Protein AF-A0A699ZZJ4-F1 (afdb_monomer_lite)

InterPro domains:
  IPR018946 PhoD-like phosphatase, metallophosphatase domain [PF09423] (55-184)
  IPR029052 Metallo-dependent phosphatase-like [SSF56300] (56-150)
  IPR032093 Phospholipase D, N-terminal [PF16655] (3-53)
  IPR038607 PhoD-like superfamily [G3DSA:3.60.21.70] (19-184)
  IPR052900 Phospholipid Metabolizing Enzymes [PTHR43606] (56-184)

pLDDT: mean 80.55, std 15.36, range [31.8, 97.88]

Sequence (184 aa):
MHGGFVIWARAPSQNVIAVVRVDWAVASDNEFKQVKQQGSVSTTLDVDWSVKSYCYFNAYDAIADWAENNRLDAVLHLGDYIYEYSSSALLWDESDPGKGTRSHYPRKEIVMLQDYRERHSQWDSDRGTMRMRGALPLIAVWDDHEFTNNAFRTGAQNYNNGDNEDPALPWKLRAANAVRAYFE

Foldseek 3Di:
DAAKDKDKDADDDPPQADKDKDKDFDAPDPVNPGTPDIDIDIAHVVNPRMDIDIDGHDVLQVLLVCLVVVNDAAAEAEACLFAQAACDPVQADCPDPVRDPDGAPPNHGDQALVRLLSRNVVSCPDPSNVSNVVRYYYHYDHDCRLQHAQDDDQAHDVQPPDDDRPVPDHSVNSVVSSVVSVVD

Structure (mmCIF, N/CA/C/O backbone):
data_AF-A0A699ZZJ4-F1
#
_entry.id   AF-A0A699ZZJ4-F1
#
loop_
_atom_site.group_PDB
_atom_site.id
_atom_site.type_symbol
_atom_site.label_atom_id
_atom_site.label_alt_id
_atom_site.label_comp_id
_atom_site.label_asym_id
_atom_site.label_entity_id
_atom_site.label_seq_id
_atom_site.pdbx_PDB_ins_code
_atom_site.Cartn_x
_atom_site.Cartn_y
_atom_site.Cartn_z
_atom_site.occupancy
_atom_site.B_iso_or_equiv
_atom_site.auth_seq_id
_atom_site.auth_comp_id
_atom_site.auth_asym_id
_atom_site.auth_atom_id
_atom_site.pdbx_PDB_model_num
ATOM 1 N N . MET A 1 1 ? 5.357 -3.222 11.763 1.00 31.80 1 MET A N 1
ATOM 2 C CA . MET A 1 1 ? 4.610 -2.372 12.717 1.00 31.80 1 MET A CA 1
ATOM 3 C C . MET A 1 1 ? 4.239 -1.084 11.995 1.00 31.80 1 MET A C 1
ATOM 5 O O . MET A 1 1 ? 5.011 -0.143 12.090 1.00 31.80 1 MET A O 1
ATOM 9 N N . HIS A 1 2 ? 3.174 -1.034 11.187 1.00 38.00 2 HIS A N 1
ATOM 10 C CA . HIS A 1 2 ? 2.904 0.179 10.402 1.00 38.00 2 HIS A CA 1
ATOM 11 C C . HIS A 1 2 ? 1.433 0.538 10.307 1.00 38.00 2 HIS A C 1
ATOM 13 O O . HIS A 1 2 ? 0.547 -0.282 10.523 1.00 38.00 2 HIS A O 1
A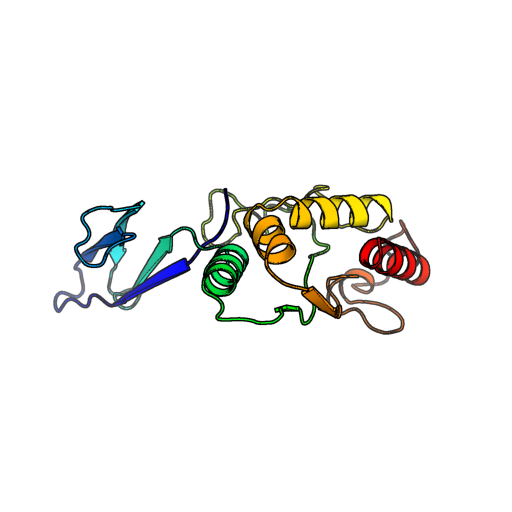TOM 19 N N . GLY A 1 3 ? 1.270 1.799 9.945 1.00 48.97 3 GLY A N 1
ATOM 20 C CA . GLY A 1 3 ? 0.064 2.582 9.895 1.00 48.97 3 GLY A CA 1
ATOM 21 C C . GLY A 1 3 ? 0.412 3.931 10.505 1.00 48.97 3 GLY A C 1
ATOM 22 O O . GLY A 1 3 ? 1.103 3.912 11.504 1.00 48.97 3 GLY A O 1
ATOM 23 N N 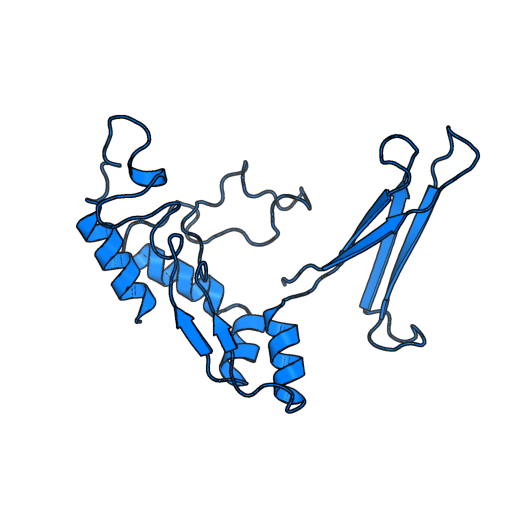. GLY A 1 4 ? -0.029 5.074 9.976 1.00 53.47 4 GLY A N 1
ATOM 24 C CA . GLY A 1 4 ? 0.168 6.417 10.538 1.00 53.47 4 GLY A CA 1
ATOM 25 C C . GLY A 1 4 ? -1.096 7.297 10.409 1.00 53.47 4 GLY A C 1
ATOM 26 O O . GLY A 1 4 ? -1.628 7.358 9.312 1.00 53.47 4 GLY A O 1
ATOM 27 N N . PHE A 1 5 ? -1.594 7.986 11.442 1.00 52.12 5 PHE A N 1
ATOM 28 C CA . PHE A 1 5 ? -2.543 9.100 11.345 1.00 52.12 5 PHE A CA 1
ATOM 29 C C . PHE A 1 5 ? -1.924 10.372 11.917 1.00 52.12 5 PHE A C 1
ATOM 31 O O . PHE A 1 5 ? -1.157 10.328 12.879 1.00 52.12 5 PHE A O 1
ATOM 38 N N . VAL A 1 6 ? -2.260 11.513 11.318 1.00 64.19 6 VAL A N 1
ATOM 39 C CA . VAL A 1 6 ? -1.792 12.823 11.772 1.00 64.19 6 VAL A CA 1
ATOM 40 C C . VAL A 1 6 ? -2.828 13.415 12.713 1.00 64.19 6 VAL A C 1
ATOM 42 O O . VAL A 1 6 ? -3.957 13.687 12.312 1.00 64.19 6 VAL A O 1
ATOM 45 N N . ILE A 1 7 ? -2.433 13.665 13.956 1.00 68.94 7 ILE A N 1
ATOM 46 C CA . ILE A 1 7 ? -3.158 14.577 14.836 1.00 68.94 7 ILE A CA 1
ATOM 47 C C . ILE A 1 7 ? -2.720 15.985 14.449 1.00 68.94 7 ILE A C 1
ATOM 49 O O . ILE A 1 7 ? -1.551 16.339 14.620 1.00 68.94 7 ILE A O 1
ATOM 53 N N . TRP A 1 8 ? -3.649 16.773 13.908 1.00 77.25 8 TRP A N 1
ATOM 54 C CA . TRP A 1 8 ? -3.427 18.180 13.594 1.00 77.25 8 TRP A CA 1
ATOM 55 C C . TRP A 1 8 ? -4.235 19.072 14.532 1.00 77.25 8 TRP A C 1
ATOM 57 O O . TRP A 1 8 ? -5.430 18.857 14.734 1.00 77.25 8 TRP A O 1
ATOM 67 N N . ALA A 1 9 ? -3.579 20.085 15.084 1.00 80.56 9 ALA A N 1
ATOM 68 C CA . ALA A 1 9 ? -4.212 21.131 15.873 1.00 80.56 9 ALA A CA 1
ATOM 69 C C . ALA A 1 9 ? -3.475 22.457 15.660 1.00 80.56 9 ALA A C 1
ATOM 71 O O . ALA A 1 9 ? -2.349 22.481 15.169 1.00 80.56 9 ALA A O 1
ATOM 72 N N . ARG A 1 10 ? -4.087 23.567 16.074 1.00 86.88 10 ARG A N 1
ATOM 73 C CA . ARG A 1 10 ? -3.438 24.880 16.132 1.00 86.88 10 ARG A CA 1
ATOM 74 C C . ARG A 1 10 ? -3.579 25.441 17.543 1.00 86.88 10 ARG A C 1
ATOM 76 O O . ARG A 1 10 ? -4.696 25.520 18.049 1.00 86.88 10 ARG A O 1
ATOM 83 N N . ALA A 1 11 ? -2.468 25.818 18.171 1.00 88.94 11 ALA A N 1
ATOM 84 C CA . ALA A 1 11 ? -2.409 26.266 19.565 1.00 88.94 11 ALA A CA 1
ATOM 85 C C . ALA A 1 11 ? -1.812 27.687 19.669 1.00 88.94 11 ALA A C 1
ATOM 87 O O . ALA A 1 11 ? -0.643 27.842 20.029 1.00 88.94 11 ALA A O 1
ATOM 88 N N . PRO A 1 12 ? -2.580 28.733 19.305 1.00 88.62 12 PRO A N 1
ATOM 89 C CA . PRO A 1 12 ? -2.062 30.092 19.188 1.00 88.62 12 PRO A CA 1
ATOM 90 C C . PRO A 1 12 ? -1.702 30.721 20.539 1.00 88.62 12 PRO A C 1
ATOM 92 O O . PRO A 1 12 ? -2.388 30.517 21.539 1.00 88.62 12 PRO A O 1
ATOM 95 N N . SER A 1 13 ? -0.667 31.565 20.540 1.00 88.75 13 SER A N 1
ATOM 96 C CA . SER A 1 13 ? -0.270 32.401 21.679 1.00 88.75 13 SER A CA 1
ATOM 97 C C . SER A 1 13 ? -0.304 33.881 21.302 1.00 88.75 13 SER A C 1
ATOM 99 O O . SER A 1 13 ? 0.078 34.259 20.195 1.00 88.75 13 SER A O 1
ATOM 101 N N . GLN A 1 14 ? -0.720 34.739 22.239 1.00 88.44 14 GLN A N 1
ATOM 102 C CA . GLN A 1 14 ? -0.614 36.198 22.083 1.00 88.44 14 GLN A CA 1
ATOM 103 C C . GLN A 1 14 ? 0.832 36.695 22.222 1.00 88.44 14 GLN A C 1
ATOM 105 O O . GLN A 1 14 ? 1.161 37.791 21.773 1.00 88.44 14 GLN A O 1
ATOM 110 N N . ASN A 1 15 ? 1.707 35.892 22.832 1.00 90.56 15 ASN A N 1
ATOM 111 C CA . ASN A 1 15 ? 3.129 36.180 22.912 1.00 90.56 15 ASN A CA 1
ATOM 112 C C . ASN A 1 15 ? 3.840 35.608 21.677 1.00 90.56 15 ASN A C 1
ATOM 114 O O . ASN A 1 15 ? 4.046 34.400 21.574 1.00 90.56 15 ASN A O 1
ATOM 118 N N . VAL A 1 16 ? 4.243 36.496 20.767 1.00 86.00 16 VAL A N 1
ATOM 119 C CA . VAL A 1 16 ? 4.841 36.160 19.463 1.00 86.00 16 VAL A CA 1
ATOM 120 C C . VAL A 1 16 ? 6.206 35.468 19.537 1.00 86.00 16 VAL A C 1
ATOM 122 O O . VAL A 1 16 ? 6.631 34.888 18.545 1.00 86.00 16 VAL A O 1
ATOM 125 N N . ILE A 1 17 ? 6.875 35.491 20.696 1.00 87.62 17 ILE A N 1
ATOM 126 C CA . ILE A 1 17 ? 8.132 34.758 20.939 1.00 87.62 17 ILE A CA 1
ATOM 127 C C . ILE A 1 17 ? 7.933 33.489 21.784 1.00 87.62 17 ILE A C 1
ATOM 129 O O . ILE A 1 17 ? 8.909 32.853 22.177 1.00 87.62 17 ILE A O 1
ATOM 133 N N . ALA A 1 18 ? 6.692 33.129 22.123 1.00 90.50 18 ALA A N 1
ATOM 134 C CA . ALA A 1 18 ? 6.432 31.941 22.928 1.00 90.50 18 ALA A CA 1
ATOM 135 C C . ALA A 1 18 ? 6.707 30.650 22.146 1.00 90.50 18 ALA A C 1
ATOM 137 O O . ALA A 1 18 ? 6.414 30.549 20.959 1.00 90.50 18 ALA A O 1
ATOM 138 N N . VAL A 1 19 ? 7.186 29.637 22.865 1.00 91.69 19 VAL A N 1
ATOM 139 C CA . VAL A 1 19 ? 7.148 28.238 22.433 1.00 91.69 19 VAL A CA 1
ATOM 140 C C . VAL A 1 19 ? 5.997 27.578 23.181 1.00 91.69 19 VAL A C 1
ATOM 142 O O . VAL A 1 19 ? 6.004 27.533 24.412 1.00 91.69 19 VAL A O 1
ATOM 145 N N . VAL A 1 20 ? 4.995 27.090 22.456 1.00 91.25 20 VAL A N 1
ATOM 146 C CA . VAL A 1 20 ? 3.834 26.411 23.040 1.00 91.25 20 VAL A CA 1
ATOM 147 C C . VAL A 1 20 ? 4.056 24.911 22.944 1.00 91.25 20 VAL A C 1
ATOM 149 O O . VAL A 1 20 ? 4.163 24.367 21.849 1.00 91.25 20 VAL A O 1
ATOM 152 N N . ARG A 1 21 ? 4.120 24.234 24.092 1.00 91.88 21 ARG A N 1
ATOM 153 C CA . ARG A 1 21 ? 4.132 22.770 24.156 1.00 91.88 21 ARG A CA 1
ATOM 154 C C . ARG A 1 21 ? 2.698 22.251 24.152 1.00 91.88 21 ARG A C 1
ATOM 156 O O . ARG A 1 21 ? 1.879 22.703 24.947 1.00 91.88 21 ARG A O 1
ATOM 163 N N . VAL A 1 22 ? 2.428 21.281 23.290 1.00 88.81 22 VAL A N 1
ATOM 164 C CA . VAL A 1 22 ? 1.157 20.565 23.203 1.00 88.81 22 VAL A CA 1
ATOM 165 C C . VAL A 1 22 ? 1.413 19.093 23.472 1.00 88.81 22 VAL A C 1
ATOM 167 O O . VAL A 1 22 ? 2.188 18.445 22.766 1.00 88.81 22 VAL A O 1
ATOM 170 N N . ASP A 1 23 ? 0.753 18.575 24.500 1.00 91.44 23 ASP A N 1
ATOM 171 C CA . ASP A 1 23 ? 0.722 17.150 24.796 1.00 91.44 23 ASP A CA 1
ATOM 172 C C . ASP A 1 23 ? -0.469 16.512 24.068 1.00 91.44 23 ASP A C 1
ATOM 174 O O . ASP A 1 23 ? -1.543 17.108 23.963 1.00 91.44 23 ASP A O 1
ATOM 178 N N . TRP A 1 24 ? -0.280 15.307 23.540 1.00 86.75 24 TRP A N 1
ATOM 179 C CA . TRP A 1 24 ? -1.306 14.564 22.813 1.00 86.75 24 TRP A CA 1
ATOM 180 C C . TRP A 1 24 ? -1.376 13.125 23.311 1.00 86.75 24 TRP A C 1
ATOM 182 O O . TRP A 1 24 ? -0.378 12.553 23.749 1.00 86.75 24 TRP A O 1
ATOM 192 N N . ALA A 1 25 ? -2.561 12.530 23.203 1.00 88.75 25 ALA A N 1
ATOM 193 C CA . ALA A 1 25 ? -2.800 11.129 23.504 1.00 88.75 25 ALA A CA 1
ATOM 194 C C . ALA A 1 25 ? -3.836 10.540 22.539 1.00 88.75 25 ALA A C 1
ATOM 196 O O . ALA A 1 25 ? -4.692 11.246 22.010 1.00 88.75 25 ALA A O 1
ATOM 197 N N . VAL A 1 26 ? -3.757 9.230 22.340 1.00 79.50 26 VAL A N 1
ATOM 198 C CA . VAL A 1 26 ? -4.688 8.399 21.578 1.00 79.50 26 VAL A CA 1
ATOM 199 C C . VAL A 1 26 ? -5.134 7.283 22.502 1.00 79.50 26 VAL A C 1
ATOM 201 O O . VAL A 1 26 ? -4.285 6.571 23.037 1.00 79.50 26 VAL A O 1
ATOM 204 N N . ALA A 1 27 ? -6.437 7.097 22.678 1.00 82.44 27 ALA A N 1
ATOM 205 C CA . ALA A 1 27 ? -7.000 6.040 23.510 1.00 82.44 27 ALA A CA 1
ATOM 206 C C . ALA A 1 27 ? -8.022 5.209 22.728 1.00 82.44 27 ALA A C 1
ATOM 208 O O . ALA A 1 27 ? -8.604 5.683 21.756 1.00 82.44 27 ALA A O 1
ATOM 209 N N . SER A 1 28 ? -8.237 3.961 23.153 1.00 79.56 28 SER A N 1
ATOM 210 C CA . SER A 1 28 ? -9.296 3.102 22.592 1.00 79.56 28 SER A CA 1
ATOM 211 C C . SER A 1 28 ? -10.671 3.343 23.219 1.00 79.56 28 SER A C 1
ATOM 213 O O . SER A 1 28 ? -11.635 2.673 22.864 1.00 79.56 28 SER A O 1
ATOM 215 N N . ASP A 1 29 ? -10.751 4.247 24.190 1.00 82.75 29 ASP A N 1
ATOM 216 C CA . ASP A 1 29 ? -11.960 4.612 24.913 1.00 82.75 29 ASP A CA 1
ATOM 217 C C . ASP A 1 29 ? -12.043 6.132 25.083 1.00 82.75 29 ASP A C 1
ATOM 219 O O . ASP A 1 29 ? -11.028 6.824 25.182 1.00 82.75 29 ASP A O 1
ATOM 223 N N . ASN A 1 30 ? -13.268 6.649 25.154 1.00 83.38 30 ASN A N 1
ATOM 224 C CA . ASN A 1 30 ? -13.524 8.091 25.210 1.00 83.38 30 ASN A CA 1
ATOM 225 C C . ASN A 1 30 ? -13.149 8.726 26.556 1.00 83.38 30 ASN A C 1
ATOM 227 O O . ASN A 1 30 ? -13.054 9.946 26.649 1.00 83.38 30 ASN A O 1
ATOM 231 N N . GLU A 1 31 ? -12.947 7.917 27.598 1.00 92.19 31 GLU A N 1
ATOM 232 C CA . GLU A 1 31 ? -12.527 8.386 28.920 1.00 92.19 31 GLU A CA 1
ATOM 233 C C . GLU A 1 31 ? -10.998 8.466 29.044 1.00 92.19 31 GLU A C 1
ATOM 235 O O . GLU A 1 31 ? -10.494 8.862 30.095 1.00 92.19 31 GLU A O 1
ATOM 240 N N . PHE A 1 32 ? -10.259 8.096 27.989 1.00 88.31 32 PHE A N 1
ATOM 241 C CA . PHE A 1 32 ? -8.797 8.048 27.964 1.00 88.31 32 PHE A CA 1
ATOM 242 C C . PHE A 1 32 ? -8.186 7.172 29.073 1.00 88.31 32 PHE A C 1
ATOM 244 O O . PHE A 1 32 ? -7.052 7.389 29.499 1.00 88.31 32 PHE A O 1
ATOM 251 N N . LYS A 1 33 ? -8.901 6.137 29.530 1.00 90.88 33 LYS A N 1
ATOM 252 C CA . LYS A 1 33 ? -8.382 5.187 30.529 1.00 90.88 33 LYS A CA 1
ATOM 253 C C . LYS A 1 33 ? -7.407 4.179 29.920 1.00 90.88 33 LYS A C 1
ATOM 255 O O . LYS A 1 33 ? -6.542 3.664 30.624 1.00 90.88 33 LYS A O 1
ATOM 260 N N . GLN A 1 34 ? -7.521 3.899 28.624 1.00 81.12 34 GLN A N 1
ATOM 261 C CA . GLN A 1 34 ? -6.659 2.991 27.870 1.00 81.12 34 GLN A CA 1
ATOM 262 C C . GLN A 1 34 ? -5.894 3.735 26.771 1.00 81.12 34 GLN A C 1
ATOM 264 O O . GLN A 1 34 ? -6.099 3.509 25.572 1.00 81.12 34 GLN A O 1
ATOM 269 N N . VAL A 1 35 ? -4.974 4.608 27.184 1.00 88.00 35 VAL A N 1
ATOM 270 C CA . VAL A 1 35 ? -4.063 5.306 26.268 1.00 88.00 35 VAL A CA 1
ATOM 271 C C . VAL A 1 35 ? -3.185 4.292 25.530 1.00 88.00 35 VAL A C 1
ATOM 273 O O . VAL A 1 35 ? -2.482 3.484 26.135 1.00 88.00 35 VAL A O 1
ATOM 276 N N . LYS A 1 36 ? -3.247 4.330 24.200 1.00 77.62 36 LYS A N 1
ATOM 277 C CA . LYS A 1 36 ? -2.468 3.495 23.279 1.00 77.62 36 LYS A CA 1
ATOM 278 C C . LYS A 1 36 ? -1.182 4.178 22.834 1.00 77.62 36 LYS A C 1
ATOM 280 O O . LYS A 1 36 ? -0.183 3.501 22.621 1.00 77.62 36 LYS A O 1
ATOM 285 N N . GLN A 1 37 ? -1.197 5.502 22.706 1.00 78.50 37 GLN A N 1
ATOM 286 C CA . GLN A 1 37 ? -0.025 6.286 22.333 1.00 78.50 37 GLN A CA 1
ATOM 287 C C . GLN A 1 37 ? -0.151 7.706 22.883 1.00 78.50 37 GLN A C 1
ATOM 289 O O . GLN A 1 37 ? -1.254 8.236 22.962 1.00 78.50 37 GLN A O 1
ATOM 294 N N . GLN A 1 38 ? 0.965 8.323 23.256 1.00 88.38 38 GLN A N 1
ATOM 295 C CA . GLN A 1 38 ? 1.005 9.711 23.711 1.00 88.38 38 GLN A CA 1
ATOM 296 C C . GLN A 1 38 ? 2.362 10.342 23.412 1.00 88.38 38 GLN A C 1
ATOM 298 O O . GLN A 1 38 ? 3.348 9.631 23.204 1.00 88.38 38 GLN A O 1
ATOM 303 N N . GLY A 1 39 ? 2.423 11.667 23.436 1.00 85.00 39 GLY A N 1
ATOM 304 C CA . GLY A 1 39 ? 3.660 12.407 23.239 1.00 85.00 39 GLY A CA 1
ATOM 305 C C . GLY A 1 39 ? 3.480 13.904 23.421 1.00 85.00 39 GLY A C 1
ATOM 306 O O . GLY A 1 39 ? 2.429 14.381 23.845 1.00 85.00 39 GLY A O 1
ATOM 307 N N . SER A 1 40 ? 4.529 14.642 23.075 1.00 86.44 40 SER A N 1
ATOM 308 C CA . SER A 1 40 ? 4.551 16.098 23.152 1.00 86.44 40 SER A CA 1
ATOM 309 C C . SER A 1 40 ? 5.213 16.670 21.912 1.00 86.44 40 SER A C 1
ATOM 311 O O . SER A 1 40 ? 6.161 16.094 21.381 1.00 86.44 40 SER A O 1
ATOM 313 N N . VAL A 1 41 ? 4.739 17.827 21.479 1.00 83.94 41 VAL A N 1
ATOM 314 C CA . VAL A 1 41 ? 5.282 18.575 20.347 1.00 83.94 41 VAL A CA 1
ATOM 315 C C . VAL A 1 41 ? 5.215 20.057 20.672 1.00 83.94 41 VAL A C 1
ATOM 317 O O . VAL A 1 41 ? 4.293 20.515 21.345 1.00 83.94 41 VAL A O 1
ATOM 320 N N . SER A 1 42 ? 6.220 20.800 20.234 1.00 87.94 42 SER A N 1
ATOM 321 C CA . SER A 1 42 ? 6.268 22.244 20.415 1.00 87.94 42 SER A CA 1
ATOM 322 C C . SER A 1 42 ? 5.881 22.944 19.123 1.00 87.94 42 SER A C 1
ATOM 324 O O . SER A 1 42 ? 6.205 22.471 18.037 1.00 87.94 42 SER A O 1
ATOM 326 N N . THR A 1 43 ? 5.214 24.083 19.251 1.00 87.88 43 THR A N 1
ATOM 327 C CA . THR A 1 43 ? 4.866 24.953 18.135 1.00 87.88 43 THR A CA 1
ATOM 328 C C . THR A 1 43 ? 5.179 26.407 18.459 1.00 87.88 43 THR A C 1
ATOM 330 O O . THR A 1 43 ? 5.185 26.831 19.617 1.00 87.88 43 THR A O 1
ATOM 333 N N . THR A 1 44 ? 5.419 27.172 17.406 1.00 90.31 44 THR A N 1
ATOM 334 C CA . THR A 1 44 ? 5.862 28.567 17.440 1.00 90.31 44 THR A CA 1
ATOM 335 C C . THR A 1 44 ? 5.171 29.351 16.317 1.00 90.31 44 THR A C 1
ATOM 337 O O . THR A 1 44 ? 4.416 28.783 15.521 1.00 90.31 44 THR A O 1
ATOM 340 N N . LEU A 1 45 ? 5.374 30.671 16.267 1.00 90.88 45 LEU A N 1
ATOM 341 C CA . LEU A 1 45 ? 4.750 31.546 15.266 1.00 90.88 45 LEU A CA 1
ATOM 342 C C . LEU A 1 45 ? 5.188 31.240 13.818 1.00 90.88 45 LEU A C 1
ATOM 344 O O . LEU A 1 45 ? 4.397 31.402 12.895 1.00 90.88 45 LEU A O 1
ATOM 348 N N . ASP A 1 46 ? 6.423 30.787 13.617 1.00 87.94 46 ASP A N 1
ATOM 349 C CA . ASP A 1 46 ? 7.016 30.399 12.324 1.00 87.94 46 ASP A CA 1
ATOM 350 C C . ASP A 1 46 ? 6.290 29.237 11.622 1.00 87.94 46 ASP A C 1
ATOM 352 O O . ASP A 1 46 ? 6.315 29.152 10.397 1.00 87.94 46 ASP A O 1
ATOM 356 N N . VAL A 1 47 ? 5.592 28.387 12.377 1.00 84.25 47 VAL A N 1
ATOM 357 C CA . VAL A 1 47 ? 4.717 27.318 11.859 1.00 84.25 47 VAL A CA 1
ATOM 358 C C . VAL A 1 47 ? 3.227 27.631 12.065 1.00 84.25 47 VAL A C 1
ATOM 360 O O . VAL A 1 47 ? 2.392 26.729 12.115 1.00 84.25 47 VAL A O 1
ATOM 363 N N . ASP A 1 48 ? 2.878 28.913 12.217 1.00 89.25 48 ASP A N 1
ATOM 364 C CA . ASP A 1 48 ? 1.519 29.407 12.493 1.00 89.25 48 ASP A CA 1
ATOM 365 C C . ASP A 1 48 ? 0.838 28.711 13.685 1.00 89.25 48 ASP A C 1
ATOM 367 O O . ASP A 1 48 ? -0.363 28.421 13.683 1.00 89.25 48 ASP A O 1
ATOM 371 N N . TRP A 1 49 ? 1.621 28.399 14.720 1.00 88.50 49 TRP A N 1
ATOM 372 C CA . TRP A 1 49 ? 1.147 27.671 15.895 1.00 88.50 49 TRP A CA 1
ATOM 373 C C . TRP A 1 49 ? 0.539 26.291 15.574 1.00 88.50 49 TRP A C 1
ATOM 375 O O . TRP A 1 49 ? -0.261 25.770 16.356 1.00 88.50 49 TRP A O 1
ATOM 385 N N . SER A 1 50 ? 0.881 25.713 14.418 1.00 85.00 50 SER A N 1
ATOM 386 C CA . SER A 1 50 ? 0.390 24.413 13.972 1.00 85.00 50 SER A CA 1
ATOM 387 C C . SER A 1 50 ? 1.168 23.267 14.600 1.00 85.00 50 SER A C 1
ATOM 389 O O . SER A 1 50 ? 2.391 23.184 14.536 1.00 85.00 50 SER A O 1
ATOM 391 N N . VAL A 1 51 ? 0.417 22.304 15.109 1.00 80.88 51 VAL A N 1
ATOM 392 C CA . VAL A 1 51 ? 0.905 21.046 15.649 1.00 80.88 51 VAL A CA 1
ATOM 393 C C . VAL A 1 51 ? 0.538 19.918 14.696 1.00 80.88 51 VAL A C 1
ATOM 395 O O . VAL A 1 51 ? -0.612 19.802 14.278 1.00 80.88 51 VAL A O 1
ATOM 398 N N . LYS A 1 52 ? 1.519 19.069 14.381 1.00 75.69 52 LYS A N 1
ATOM 399 C CA . LYS A 1 52 ? 1.335 17.789 13.690 1.00 75.69 52 LYS A CA 1
ATOM 400 C C . LYS A 1 52 ? 2.031 16.705 14.500 1.00 75.69 52 LYS A C 1
ATOM 402 O O . LYS A 1 52 ? 3.235 16.797 14.719 1.00 75.69 52 LYS A O 1
ATOM 407 N N . SER A 1 53 ? 1.288 15.694 14.932 1.00 63.56 53 SER A N 1
ATOM 408 C CA . SER A 1 53 ? 1.861 14.486 15.527 1.00 63.56 53 SER A CA 1
ATOM 409 C C . SER A 1 53 ? 1.464 13.257 14.725 1.00 63.56 53 SER A C 1
ATOM 411 O O . SER A 1 53 ? 0.296 13.111 14.373 1.00 63.56 53 SER A O 1
ATOM 413 N N . TYR A 1 54 ? 2.424 12.379 14.447 1.00 55.31 54 TYR A N 1
ATOM 414 C CA . TYR A 1 54 ? 2.203 11.131 13.723 1.00 55.31 54 TYR A CA 1
ATOM 415 C C . TYR A 1 54 ? 1.992 9.985 14.730 1.00 55.31 54 TYR A C 1
ATOM 417 O O . TYR A 1 54 ? 2.904 9.611 15.467 1.00 55.31 54 TYR A O 1
ATOM 425 N N . CYS A 1 55 ? 0.782 9.431 14.769 1.00 49.19 55 CYS A N 1
ATOM 426 C CA . CYS A 1 55 ? 0.406 8.228 15.530 1.00 49.19 55 CYS A CA 1
ATOM 427 C C . CYS A 1 55 ? 0.188 7.054 14.588 1.00 49.19 55 CYS A C 1
ATOM 429 O O . CYS A 1 55 ? 0.033 7.310 13.412 1.00 49.19 55 CYS A O 1
ATOM 431 N N . TYR A 1 56 ? 0.120 5.794 15.028 1.00 54.16 56 TYR A N 1
ATOM 432 C CA . TYR A 1 56 ? 0.034 4.680 14.070 1.00 54.16 56 TYR A CA 1
ATOM 433 C C . TYR A 1 56 ? -1.414 4.320 13.593 1.00 54.16 56 TYR A C 1
ATOM 435 O O . TYR A 1 56 ? -2.228 3.927 14.419 1.00 54.16 56 TYR A O 1
ATOM 443 N N . PHE A 1 57 ? -1.755 4.422 12.289 1.00 51.81 57 PHE A N 1
ATOM 444 C CA . PHE A 1 57 ? -3.031 4.025 11.616 1.00 51.81 57 PHE A CA 1
ATOM 445 C C . PHE A 1 57 ? -2.872 3.323 10.246 1.00 51.81 57 PHE A C 1
ATOM 447 O O . PHE A 1 57 ? -2.423 3.924 9.271 1.00 51.81 57 PHE A O 1
ATOM 454 N N . ASN A 1 58 ? -3.243 2.048 10.143 1.00 66.31 58 ASN A N 1
ATOM 455 C CA . ASN A 1 58 ? -3.258 1.304 8.882 1.00 66.31 58 ASN A CA 1
ATOM 456 C C . ASN A 1 58 ? -4.679 1.358 8.310 1.00 66.31 58 ASN A C 1
ATOM 458 O O . ASN A 1 58 ? -5.606 0.856 8.944 1.00 66.31 58 ASN A O 1
ATOM 462 N N . ALA A 1 59 ? -4.867 1.969 7.137 1.00 75.56 59 ALA A N 1
ATOM 463 C CA . ALA A 1 59 ? -6.190 2.070 6.518 1.00 75.56 59 ALA A CA 1
ATOM 464 C C . ALA A 1 59 ? -6.838 0.687 6.321 1.00 75.56 59 ALA A C 1
ATOM 466 O O . ALA A 1 59 ? -8.049 0.550 6.485 1.00 75.56 59 ALA A O 1
ATOM 467 N N . TYR A 1 60 ? -6.036 -0.353 6.073 1.00 82.94 60 TYR A N 1
ATOM 468 C CA . TYR A 1 60 ? -6.530 -1.722 5.977 1.00 82.94 60 TYR A CA 1
ATOM 469 C C . TYR A 1 60 ? -6.973 -2.305 7.323 1.00 82.94 60 TYR A C 1
ATOM 471 O O . TYR A 1 60 ? -7.957 -3.037 7.350 1.00 82.94 60 TYR A O 1
ATOM 479 N N . ASP A 1 61 ? -6.334 -1.944 8.444 1.00 82.25 61 ASP A N 1
ATOM 480 C CA . ASP A 1 61 ? -6.837 -2.333 9.772 1.00 82.25 61 ASP A CA 1
ATOM 481 C C . ASP A 1 61 ? -8.195 -1.677 10.058 1.00 82.25 61 ASP A C 1
ATOM 483 O O . ASP A 1 61 ? -9.095 -2.344 10.554 1.00 82.25 61 ASP A O 1
ATOM 487 N N . ALA A 1 62 ? -8.384 -0.407 9.687 1.00 83.31 62 ALA A N 1
ATOM 488 C CA . ALA A 1 62 ? -9.669 0.273 9.864 1.00 83.31 62 ALA A CA 1
ATOM 489 C C . ALA A 1 62 ? -10.777 -0.316 8.975 1.00 83.31 62 ALA A C 1
ATOM 491 O O . ALA A 1 62 ? -11.909 -0.484 9.428 1.00 83.31 62 ALA A O 1
ATOM 492 N N . ILE A 1 63 ? -10.451 -0.661 7.723 1.00 85.25 63 ILE A N 1
ATOM 493 C CA . ILE A 1 63 ? -11.371 -1.380 6.833 1.00 85.25 63 ILE A CA 1
ATOM 494 C C . ILE A 1 63 ? -11.740 -2.738 7.441 1.00 85.25 63 ILE A C 1
ATOM 496 O O . ILE A 1 63 ? -12.919 -3.083 7.461 1.00 85.25 63 ILE A O 1
ATOM 500 N N . ALA A 1 64 ? -10.765 -3.485 7.969 1.00 87.25 64 ALA A N 1
ATOM 501 C CA . ALA A 1 64 ? -11.017 -4.761 8.631 1.00 87.25 64 ALA A CA 1
ATOM 502 C C . ALA A 1 64 ? -11.909 -4.597 9.872 1.00 87.25 64 ALA A C 1
ATOM 504 O O . ALA A 1 64 ? -12.883 -5.326 10.019 1.00 87.25 64 ALA A O 1
ATOM 505 N N . ASP A 1 65 ? -11.655 -3.595 10.715 1.00 86.19 65 ASP A N 1
ATOM 506 C CA . ASP A 1 65 ? -12.498 -3.312 11.879 1.00 86.19 65 ASP A CA 1
ATOM 507 C C . ASP A 1 65 ? -13.938 -2.961 11.448 1.00 86.19 65 ASP A C 1
ATOM 509 O O . ASP A 1 65 ? -14.908 -3.390 12.072 1.00 86.19 65 ASP A O 1
ATOM 513 N N . TRP A 1 66 ? -14.126 -2.202 10.363 1.00 86.56 66 TRP A N 1
ATOM 514 C CA . TRP A 1 66 ? -15.465 -1.907 9.833 1.00 86.56 66 TRP A CA 1
ATOM 515 C C . TRP A 1 66 ? -16.148 -3.141 9.237 1.00 86.56 66 TRP A C 1
ATOM 517 O O . TRP A 1 66 ? -17.359 -3.302 9.415 1.00 86.56 66 TRP A O 1
ATOM 527 N N . ALA A 1 67 ? -15.386 -4.015 8.581 1.00 87.50 67 ALA A N 1
ATOM 528 C CA . ALA A 1 67 ? -15.866 -5.294 8.076 1.00 87.50 67 ALA A CA 1
ATOM 529 C C . ALA A 1 67 ? -16.364 -6.202 9.208 1.00 87.50 67 ALA A C 1
ATOM 531 O O . ALA A 1 67 ? -17.481 -6.704 9.146 1.00 87.50 67 ALA A O 1
ATOM 532 N N . GLU A 1 68 ? -15.580 -6.339 10.283 1.00 82.88 68 GLU A N 1
ATOM 533 C CA . GLU A 1 68 ? -15.919 -7.146 11.466 1.00 82.88 68 GLU A CA 1
ATOM 534 C C . GLU A 1 68 ? -17.199 -6.651 12.170 1.00 82.88 68 GLU A C 1
ATOM 536 O O . GLU A 1 68 ? -17.889 -7.422 12.835 1.00 82.88 68 GLU A O 1
ATOM 541 N N . ASN A 1 69 ? -17.558 -5.377 11.983 1.00 85.44 69 ASN A N 1
ATOM 542 C CA . ASN A 1 69 ? -18.790 -4.772 12.491 1.00 85.44 69 ASN A CA 1
ATOM 543 C C . ASN A 1 69 ? -19.948 -4.769 11.465 1.00 85.44 69 ASN A C 1
ATOM 545 O O . ASN A 1 69 ? -20.910 -4.020 11.645 1.00 85.44 69 ASN A O 1
ATOM 549 N N . ASN A 1 70 ? -19.872 -5.573 10.395 1.00 81.69 70 ASN A N 1
ATOM 550 C CA . ASN A 1 70 ? -20.871 -5.671 9.318 1.00 81.69 70 ASN A CA 1
ATOM 551 C C . ASN A 1 70 ? -21.226 -4.321 8.667 1.00 81.69 70 ASN A C 1
ATOM 553 O O . ASN A 1 70 ? -22.388 -4.043 8.365 1.00 81.69 70 ASN A O 1
ATOM 557 N N . ARG A 1 71 ? -20.235 -3.444 8.470 1.00 82.81 71 ARG A N 1
ATOM 558 C CA . ARG A 1 71 ? -20.454 -2.116 7.867 1.00 82.81 71 ARG A CA 1
ATOM 559 C C . ARG A 1 71 ? -20.089 -2.032 6.388 1.00 82.81 71 ARG A C 1
ATOM 561 O O . ARG A 1 71 ? -20.293 -0.975 5.796 1.00 82.81 71 ARG A O 1
ATOM 568 N N . LEU A 1 72 ? -19.509 -3.088 5.824 1.00 90.19 72 LEU A N 1
ATOM 569 C CA . LEU A 1 72 ? -18.962 -3.130 4.471 1.00 90.19 72 LEU A CA 1
ATOM 570 C C . LEU A 1 72 ? -19.228 -4.500 3.845 1.00 90.19 72 LEU A C 1
ATOM 572 O O . LEU A 1 72 ? -19.133 -5.511 4.535 1.00 90.19 72 LEU A O 1
ATOM 576 N N . ASP A 1 73 ? -19.486 -4.518 2.539 1.00 91.75 73 ASP A N 1
ATOM 577 C CA . ASP A 1 73 ? -19.723 -5.751 1.775 1.00 91.75 73 ASP A CA 1
ATOM 578 C C . ASP A 1 73 ? -18.526 -6.147 0.893 1.00 91.75 73 ASP A C 1
ATOM 580 O O . ASP A 1 73 ? -18.348 -7.318 0.561 1.00 91.75 73 ASP A O 1
ATOM 584 N N . ALA A 1 74 ? -17.697 -5.177 0.496 1.00 90.62 74 ALA A N 1
ATOM 585 C CA . ALA A 1 74 ? -16.521 -5.376 -0.348 1.00 90.62 74 ALA A CA 1
ATOM 586 C C . ALA A 1 74 ? -15.541 -4.200 -0.225 1.00 90.62 74 ALA A C 1
ATOM 588 O O . ALA A 1 74 ? -15.900 -3.122 0.257 1.00 90.62 74 ALA A O 1
ATOM 589 N N . VAL A 1 75 ? -14.320 -4.396 -0.722 1.00 92.00 75 VAL A N 1
ATOM 590 C CA . VAL A 1 75 ? -13.309 -3.343 -0.893 1.00 92.00 75 VAL A CA 1
ATOM 591 C C . VAL A 1 75 ? -13.024 -3.158 -2.377 1.00 92.00 75 VAL A C 1
ATOM 593 O O . VAL A 1 75 ? -12.819 -4.137 -3.088 1.00 92.00 75 VAL A O 1
ATOM 596 N N . LEU A 1 76 ? -12.984 -1.906 -2.837 1.00 92.12 76 LEU A N 1
ATOM 597 C CA . LEU A 1 76 ? -12.563 -1.543 -4.189 1.00 92.12 76 LEU A CA 1
ATOM 598 C C . LEU A 1 76 ? -11.207 -0.829 -4.125 1.00 92.12 76 LEU A C 1
ATOM 600 O O . LEU A 1 76 ? -11.119 0.255 -3.552 1.00 92.12 76 LEU A O 1
ATOM 604 N N . HIS A 1 77 ? -10.169 -1.431 -4.707 1.00 91.19 77 HIS A N 1
ATOM 605 C CA . HIS A 1 77 ? -8.844 -0.823 -4.849 1.00 91.19 77 HIS A CA 1
ATOM 606 C C . HIS A 1 77 ? -8.685 -0.250 -6.256 1.00 91.19 77 HIS A C 1
ATOM 608 O O . HIS A 1 77 ? -8.919 -0.960 -7.233 1.00 91.19 77 HIS A O 1
ATOM 614 N N . LEU A 1 78 ? -8.305 1.024 -6.352 1.00 93.56 78 LEU A N 1
ATOM 615 C CA . LEU A 1 78 ? -8.356 1.809 -7.592 1.00 93.56 78 LEU A CA 1
ATOM 616 C C . LEU A 1 78 ? -6.981 2.043 -8.240 1.00 93.56 78 LEU A C 1
ATOM 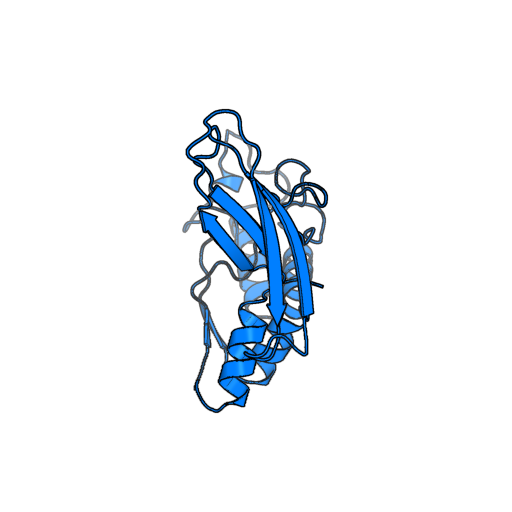618 O O . LEU A 1 78 ? -6.830 3.003 -8.984 1.00 93.56 78 LEU A O 1
ATOM 622 N N . GLY A 1 79 ? -6.013 1.172 -7.962 1.00 93.06 79 GLY A N 1
ATOM 623 C CA . GLY A 1 79 ? -4.628 1.278 -8.435 1.00 93.06 79 GLY A CA 1
ATOM 624 C C . GLY A 1 79 ? -3.635 1.658 -7.347 1.00 93.06 79 GLY A C 1
ATOM 625 O O . GLY A 1 79 ? -4.037 1.895 -6.207 1.00 93.06 79 GLY A O 1
ATOM 626 N N . ASP A 1 80 ? -2.349 1.658 -7.687 1.00 92.44 80 ASP A N 1
ATOM 627 C CA . ASP A 1 80 ? -1.226 1.909 -6.777 1.00 92.44 80 ASP A CA 1
ATOM 628 C C . ASP A 1 80 ? -1.187 0.963 -5.563 1.00 92.44 80 ASP A C 1
ATOM 630 O O . ASP A 1 80 ? -0.819 1.332 -4.444 1.00 92.44 80 ASP A O 1
ATOM 634 N N . TYR A 1 81 ? -1.576 -0.299 -5.762 1.00 90.56 81 TYR A N 1
ATOM 635 C CA . TYR A 1 81 ? -1.521 -1.320 -4.717 1.00 90.56 81 TYR A CA 1
ATOM 636 C C . TYR A 1 81 ? -0.085 -1.587 -4.267 1.00 90.56 81 TYR A C 1
ATOM 638 O O . TYR A 1 81 ? 0.162 -1.832 -3.088 1.00 90.56 81 TYR A O 1
ATOM 646 N N . ILE A 1 82 ? 0.867 -1.497 -5.196 1.00 90.75 82 ILE A N 1
ATOM 647 C CA . ILE A 1 82 ? 2.304 -1.502 -4.931 1.00 90.75 82 ILE A CA 1
ATOM 648 C C . ILE A 1 82 ? 2.956 -0.309 -5.626 1.00 90.75 82 ILE A C 1
ATOM 650 O O . ILE A 1 82 ? 2.431 0.209 -6.601 1.00 90.75 82 ILE A O 1
ATOM 654 N N . TYR A 1 83 ? 4.141 0.067 -5.153 1.00 89.94 83 TYR A N 1
ATOM 655 C CA . TYR A 1 83 ? 5.026 1.006 -5.845 1.00 89.94 83 TYR A CA 1
ATOM 656 C C . TYR A 1 83 ? 6.257 0.270 -6.352 1.00 89.94 83 TYR A C 1
ATOM 658 O O . TYR A 1 83 ? 6.700 -0.683 -5.710 1.00 89.94 83 TYR A O 1
ATOM 666 N N . GLU A 1 84 ? 6.856 0.720 -7.451 1.00 88.81 84 GLU A N 1
ATOM 667 C CA . GLU A 1 84 ? 8.008 0.082 -8.092 1.00 88.81 84 GLU A CA 1
ATOM 668 C C . GLU A 1 84 ? 9.357 0.560 -7.539 1.00 88.81 84 GLU A C 1
ATOM 670 O O . GLU A 1 84 ? 10.362 -0.147 -7.637 1.00 88.81 84 GLU A O 1
ATOM 675 N N . TYR A 1 85 ? 9.375 1.749 -6.933 1.00 84.62 85 TYR A N 1
ATOM 676 C CA . TYR A 1 85 ? 10.584 2.466 -6.532 1.00 84.62 85 TYR A CA 1
ATOM 677 C C . TYR A 1 85 ? 11.538 1.671 -5.632 1.00 84.62 85 TYR A C 1
ATOM 679 O O . TYR A 1 85 ? 11.136 0.799 -4.849 1.00 84.62 85 TYR A O 1
ATOM 687 N N . SER A 1 86 ? 12.813 2.065 -5.688 1.00 80.56 86 SER A N 1
ATOM 688 C CA . SER A 1 86 ? 13.831 1.671 -4.713 1.00 80.56 86 SER A CA 1
ATOM 689 C C . SER A 1 86 ? 13.679 2.405 -3.375 1.00 80.56 86 SER A C 1
ATOM 691 O O . SER A 1 86 ? 13.155 3.516 -3.304 1.00 80.56 86 SER A O 1
ATOM 693 N N . SER A 1 87 ? 14.247 1.825 -2.319 1.00 70.31 87 SER A N 1
ATOM 694 C CA . SER A 1 87 ? 14.368 2.438 -0.986 1.00 70.31 87 SER A CA 1
ATOM 695 C C . SER A 1 87 ? 15.536 3.428 -0.890 1.00 70.31 87 SER A C 1
ATOM 697 O O . SER A 1 87 ? 16.382 3.302 -0.002 1.00 70.31 87 SER A O 1
ATOM 699 N N . SER A 1 88 ? 15.653 4.363 -1.835 1.00 62.69 88 SER A N 1
ATOM 700 C CA . SER A 1 88 ? 16.733 5.360 -1.804 1.00 62.69 88 SER A CA 1
ATOM 701 C C . SER A 1 88 ? 16.568 6.326 -0.624 1.00 62.69 88 SER A C 1
ATOM 703 O O . SER A 1 88 ? 15.447 6.691 -0.281 1.00 62.69 88 SER A O 1
ATOM 705 N N . ALA A 1 89 ? 17.678 6.808 -0.052 1.00 52.16 89 ALA A N 1
ATOM 706 C CA . ALA A 1 89 ? 17.681 7.756 1.075 1.00 52.16 89 ALA A CA 1
ATOM 707 C C . ALA A 1 89 ? 16.932 9.083 0.796 1.00 52.16 89 ALA A C 1
ATOM 709 O O . ALA A 1 89 ? 16.617 9.845 1.707 1.00 52.16 89 ALA A O 1
ATOM 710 N N . LEU A 1 90 ? 16.649 9.388 -0.477 1.00 53.47 90 LEU A N 1
ATOM 711 C CA . LEU A 1 90 ? 15.859 10.557 -0.862 1.00 53.47 90 LEU A CA 1
ATOM 712 C C . LEU A 1 90 ? 14.358 10.350 -0.626 1.00 53.47 90 LEU A C 1
ATOM 714 O O . LEU A 1 90 ? 13.694 11.308 -0.231 1.00 53.47 90 LEU A O 1
ATOM 718 N N . LEU A 1 91 ? 13.864 9.124 -0.834 1.00 54.41 91 LEU A N 1
ATOM 719 C CA . LEU A 1 91 ? 12.456 8.719 -0.705 1.00 54.41 91 LEU A CA 1
ATOM 720 C C . LEU A 1 91 ? 12.157 7.999 0.620 1.00 54.41 91 LEU A C 1
ATOM 722 O O . LEU A 1 91 ? 10.999 7.868 1.002 1.00 54.41 91 LEU A O 1
ATOM 726 N N . TRP A 1 92 ? 13.200 7.520 1.298 1.00 54.69 92 TRP A N 1
ATOM 727 C CA . TRP A 1 92 ? 13.116 6.676 2.479 1.00 54.69 92 TRP A CA 1
ATOM 728 C C . TRP A 1 92 ? 14.133 7.111 3.535 1.00 54.69 92 TRP A C 1
ATOM 730 O O . TRP A 1 92 ? 15.339 7.009 3.309 1.00 54.69 92 TRP A O 1
ATOM 740 N N . ASP A 1 93 ? 13.654 7.527 4.702 1.00 57.69 93 ASP A N 1
ATOM 741 C CA . ASP A 1 93 ? 14.492 7.786 5.869 1.00 57.69 93 ASP A CA 1
ATOM 742 C C . ASP A 1 93 ? 13.694 7.469 7.138 1.00 57.69 93 ASP A C 1
ATOM 744 O O . ASP A 1 93 ? 12.760 8.178 7.492 1.00 57.69 93 ASP A O 1
ATOM 748 N N . GLU A 1 94 ? 14.081 6.397 7.837 1.00 58.09 94 GLU A N 1
ATOM 749 C CA . GLU A 1 94 ? 13.430 5.955 9.079 1.00 58.09 94 GLU A CA 1
ATOM 750 C C . GLU A 1 94 ? 13.504 7.013 10.196 1.00 58.09 94 GLU A C 1
ATOM 752 O O . GLU A 1 94 ? 12.698 6.990 11.126 1.00 58.09 94 GLU A O 1
ATOM 757 N N . SER A 1 95 ? 14.460 7.945 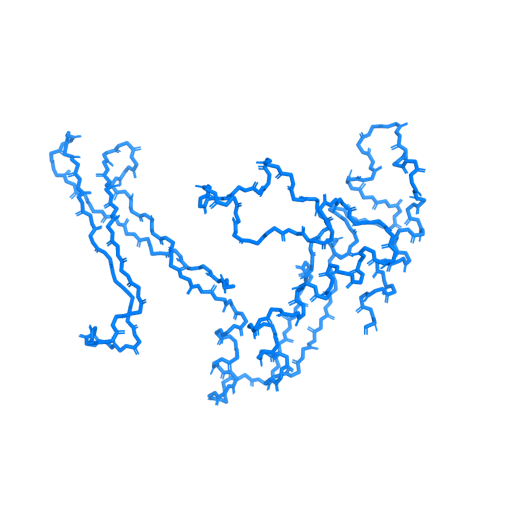10.105 1.00 54.28 95 SER A N 1
ATOM 758 C CA . SER A 1 95 ? 14.617 9.062 11.037 1.00 54.28 95 SER A CA 1
ATOM 759 C C . SER A 1 95 ? 13.837 10.319 10.635 1.00 54.28 95 SER A C 1
ATOM 761 O O . SER A 1 95 ? 13.649 11.203 11.475 1.00 54.28 95 SER A O 1
ATOM 763 N N . ASP A 1 96 ? 13.334 10.386 9.398 1.00 54.12 96 ASP A N 1
ATOM 764 C CA . ASP A 1 96 ? 12.502 11.478 8.898 1.00 54.12 96 ASP A CA 1
ATOM 765 C C . ASP A 1 96 ? 11.023 11.044 8.901 1.00 54.12 96 ASP A C 1
ATOM 767 O O . ASP A 1 96 ? 10.586 10.278 8.038 1.00 54.12 96 ASP A O 1
ATOM 771 N N . PRO A 1 97 ? 10.193 11.556 9.828 1.00 49.84 97 PRO A N 1
ATOM 772 C CA . PRO A 1 97 ? 8.773 11.214 9.885 1.00 49.84 97 PRO A CA 1
ATOM 773 C C . PRO A 1 97 ? 7.984 11.628 8.625 1.00 49.84 97 PRO A C 1
ATOM 775 O O . PRO A 1 97 ? 6.837 11.209 8.472 1.00 49.84 97 PRO A O 1
ATOM 778 N N . GLY A 1 98 ? 8.568 12.429 7.721 1.00 48.03 98 GLY A N 1
ATOM 779 C CA . GLY A 1 98 ? 8.021 12.761 6.405 1.00 48.03 98 GLY A CA 1
ATOM 780 C C . GLY A 1 98 ? 8.401 11.795 5.272 1.00 48.03 98 GLY A C 1
ATOM 781 O O . GLY A 1 98 ? 7.806 11.890 4.198 1.00 48.03 98 GLY A O 1
ATOM 782 N N . LYS A 1 99 ? 9.343 10.861 5.477 1.00 54.66 99 LYS A N 1
ATOM 783 C CA . LYS A 1 99 ? 9.870 9.949 4.439 1.00 54.66 99 LYS A CA 1
ATOM 784 C C . LYS A 1 99 ? 9.662 8.473 4.777 1.00 54.66 99 LYS A C 1
ATOM 786 O O . LYS A 1 99 ? 10.590 7.672 4.736 1.00 54.66 99 LYS A O 1
ATOM 791 N N . GLY A 1 100 ? 8.401 8.126 5.043 1.00 54.09 100 GLY A N 1
ATOM 792 C CA . GLY A 1 100 ? 7.908 6.753 5.183 1.00 54.09 100 GLY A CA 1
ATOM 793 C C . GLY A 1 100 ? 8.466 5.982 6.389 1.00 54.09 100 GLY A C 1
ATOM 794 O O . GLY A 1 100 ? 9.541 6.259 6.894 1.00 54.09 100 GLY A O 1
ATOM 795 N N . THR A 1 101 ? 7.758 4.927 6.828 1.00 54.72 101 THR A N 1
ATOM 796 C CA . THR A 1 101 ? 8.284 3.959 7.831 1.00 54.72 101 THR A CA 1
ATOM 797 C C . THR A 1 101 ? 8.403 2.487 7.360 1.00 54.72 101 THR A C 1
ATOM 799 O O . THR A 1 101 ? 8.869 1.639 8.125 1.00 54.72 101 THR A O 1
ATOM 802 N N . ARG A 1 102 ? 8.114 2.172 6.083 1.00 64.69 102 ARG A N 1
ATOM 803 C CA . ARG A 1 102 ? 8.467 0.898 5.426 1.00 64.69 102 ARG A CA 1
ATOM 804 C C . ARG A 1 102 ? 9.514 1.049 4.308 1.00 64.69 102 ARG A C 1
ATOM 806 O O . ARG A 1 102 ? 9.222 1.602 3.255 1.00 64.69 102 ARG A O 1
ATOM 813 N N . SER A 1 103 ? 10.689 0.443 4.486 1.00 74.31 103 SER A N 1
ATOM 814 C CA . SER A 1 103 ? 11.647 0.248 3.388 1.00 74.31 103 SER A CA 1
ATOM 815 C C . SER A 1 103 ? 11.099 -0.781 2.396 1.00 74.31 103 SER A C 1
ATOM 817 O O . SER A 1 103 ? 10.655 -1.849 2.816 1.00 74.31 103 SER A O 1
ATOM 819 N N . HIS A 1 104 ? 11.133 -0.494 1.098 1.00 82.50 104 HIS A N 1
ATOM 820 C CA . HIS A 1 104 ? 10.780 -1.448 0.051 1.00 82.50 104 HIS A CA 1
ATOM 821 C C . HIS A 1 104 ? 11.819 -2.568 -0.097 1.00 82.50 104 HIS A C 1
ATOM 823 O O . HIS A 1 104 ? 13.033 -2.347 0.013 1.00 82.50 104 HIS A O 1
ATOM 829 N N . TYR A 1 105 ? 11.323 -3.764 -0.406 1.00 80.75 105 TYR A N 1
ATOM 830 C CA . TYR A 1 105 ? 12.103 -4.931 -0.790 1.00 80.75 105 TYR A CA 1
ATOM 831 C C . TYR A 1 105 ? 11.607 -5.451 -2.156 1.00 80.75 105 TYR A C 1
ATOM 833 O O . TYR A 1 105 ? 10.399 -5.471 -2.395 1.00 80.75 105 TYR A O 1
ATOM 841 N N . PRO A 1 106 ? 12.513 -5.792 -3.090 1.00 86.50 106 PRO A N 1
ATOM 842 C CA . PRO A 1 106 ? 13.966 -5.612 -2.998 1.00 86.50 106 PRO A CA 1
ATOM 843 C C . PRO A 1 106 ? 14.356 -4.119 -2.927 1.00 86.50 106 PRO A C 1
ATOM 845 O O . PRO A 1 106 ? 13.591 -3.256 -3.351 1.00 86.50 106 PRO A O 1
ATOM 848 N N . ARG A 1 107 ? 15.540 -3.796 -2.372 1.00 84.50 107 ARG A N 1
ATOM 849 C CA . ARG A 1 107 ? 16.044 -2.407 -2.200 1.00 84.50 107 ARG A CA 1
ATOM 850 C C . ARG A 1 107 ? 16.569 -1.797 -3.510 1.00 84.50 107 ARG A C 1
ATOM 852 O O . ARG A 1 107 ? 17.634 -1.191 -3.555 1.00 84.50 107 ARG A O 1
ATOM 859 N N . LYS A 1 108 ? 15.821 -1.995 -4.585 1.00 84.81 108 LYS A N 1
ATOM 860 C CA . LYS A 1 108 ? 16.059 -1.483 -5.933 1.00 84.81 108 LYS A CA 1
ATOM 861 C C . LYS A 1 108 ? 14.705 -1.240 -6.592 1.00 84.81 108 LYS A C 1
ATOM 863 O O . LYS A 1 108 ? 13.675 -1.659 -6.062 1.00 84.81 108 LYS A O 1
ATOM 868 N N . GLU A 1 109 ? 14.719 -0.558 -7.724 1.00 86.50 109 GLU A N 1
ATOM 869 C CA . GLU A 1 109 ? 13.539 -0.518 -8.575 1.00 86.50 109 GLU A CA 1
ATOM 870 C C . GLU A 1 109 ? 13.229 -1.929 -9.094 1.00 86.50 109 GLU A C 1
ATOM 872 O O . GLU A 1 109 ? 14.145 -2.698 -9.409 1.00 86.50 109 GLU A O 1
ATOM 877 N N . ILE A 1 110 ? 11.948 -2.296 -9.115 1.00 89.44 110 ILE A N 1
ATOM 878 C CA . ILE A 1 110 ? 11.508 -3.624 -9.557 1.00 89.44 110 ILE A CA 1
ATOM 879 C C . ILE A 1 110 ? 11.302 -3.640 -11.073 1.00 89.44 110 ILE A C 1
ATOM 881 O O . ILE A 1 110 ? 10.579 -2.813 -11.629 1.00 89.44 110 ILE A O 1
ATOM 885 N N . VAL A 1 111 ? 11.953 -4.591 -11.746 1.00 90.06 111 VAL A N 1
ATOM 886 C CA . VAL A 1 111 ? 11.901 -4.721 -13.216 1.00 90.06 111 VAL A CA 1
ATOM 887 C C . VAL A 1 111 ? 11.704 -6.172 -13.665 1.00 90.06 111 VAL A C 1
ATOM 889 O O . VAL A 1 111 ? 11.009 -6.438 -14.650 1.00 90.06 111 VAL A O 1
ATOM 892 N N . MET A 1 112 ? 12.271 -7.138 -12.933 1.00 91.69 112 MET A N 1
ATOM 893 C CA . MET A 1 112 ? 12.119 -8.566 -13.222 1.00 91.69 112 MET A CA 1
ATOM 894 C C . MET A 1 112 ? 10.860 -9.127 -12.559 1.00 91.69 112 MET A C 1
ATOM 896 O O . MET A 1 112 ? 10.449 -8.661 -11.502 1.00 91.69 112 MET A O 1
ATOM 900 N N . LEU A 1 113 ? 10.290 -10.201 -13.116 1.00 93.81 113 LEU A N 1
ATOM 901 C CA . LEU A 1 113 ? 9.126 -10.890 -12.537 1.00 93.81 113 LEU A CA 1
ATOM 902 C C . LEU A 1 113 ? 9.305 -11.234 -11.050 1.00 93.81 113 LEU A C 1
ATOM 904 O O . LEU A 1 113 ? 8.393 -11.041 -10.253 1.00 93.81 113 LEU A O 1
ATOM 908 N N . GLN A 1 114 ? 10.488 -11.724 -10.672 1.00 94.75 114 GLN A N 1
ATOM 909 C CA . GLN A 1 114 ? 10.786 -12.053 -9.279 1.00 94.75 114 GLN A CA 1
ATOM 910 C C . GLN A 1 114 ? 10.774 -10.814 -8.370 1.00 94.75 114 GLN A C 1
ATOM 912 O O . GLN A 1 114 ? 10.299 -10.901 -7.242 1.00 94.75 114 GLN A O 1
ATOM 917 N N . ASP A 1 115 ? 11.214 -9.658 -8.875 1.00 93.50 115 ASP A N 1
ATOM 918 C CA . ASP A 1 115 ? 11.190 -8.406 -8.117 1.00 93.50 115 ASP A CA 1
ATOM 919 C C . ASP A 1 115 ? 9.740 -7.971 -7.825 1.00 93.50 115 ASP A C 1
ATOM 921 O O . ASP A 1 115 ? 9.428 -7.593 -6.697 1.00 93.50 115 ASP A O 1
ATOM 925 N N . TYR A 1 116 ? 8.842 -8.074 -8.817 1.00 94.31 116 TYR A N 1
ATOM 926 C CA . TYR A 1 116 ? 7.414 -7.778 -8.633 1.00 94.31 116 TYR A CA 1
ATOM 927 C C . TYR A 1 116 ? 6.750 -8.732 -7.638 1.00 94.31 116 TYR A C 1
ATOM 929 O O . TYR A 1 116 ? 6.022 -8.281 -6.759 1.00 94.31 116 TYR A O 1
ATOM 937 N N . ARG A 1 117 ? 7.036 -10.037 -7.713 1.00 95.94 117 ARG A N 1
ATOM 938 C CA . ARG A 1 117 ? 6.519 -11.025 -6.747 1.00 95.94 117 ARG A CA 1
ATOM 939 C C . ARG A 1 117 ? 6.940 -10.711 -5.318 1.00 95.94 117 ARG A C 1
ATOM 941 O O . ARG A 1 117 ? 6.129 -10.785 -4.400 1.00 95.94 117 ARG A O 1
ATOM 948 N N . GLU A 1 118 ? 8.206 -10.357 -5.123 1.00 93.06 118 GLU A N 1
ATOM 949 C CA . GLU A 1 118 ? 8.717 -9.962 -3.810 1.00 93.06 118 GLU A CA 1
ATOM 950 C C . GLU A 1 118 ? 8.054 -8.677 -3.315 1.00 93.06 118 GLU A C 1
ATOM 952 O O . GLU A 1 118 ? 7.685 -8.596 -2.141 1.00 93.06 118 GLU A O 1
ATOM 957 N N . ARG A 1 119 ? 7.822 -7.710 -4.211 1.00 91.88 119 ARG A N 1
ATOM 958 C CA . ARG A 1 119 ? 7.106 -6.477 -3.879 1.00 91.88 119 ARG A CA 1
ATOM 959 C C . ARG A 1 119 ? 5.660 -6.742 -3.459 1.00 91.88 119 ARG A C 1
ATOM 961 O O . ARG A 1 119 ? 5.245 -6.259 -2.408 1.00 91.88 119 ARG A O 1
ATOM 968 N N . HIS A 1 120 ? 4.917 -7.544 -4.220 1.00 92.38 120 HIS A N 1
ATOM 969 C CA . HIS A 1 120 ? 3.560 -7.960 -3.857 1.00 92.38 120 HIS A CA 1
ATOM 970 C C . HIS A 1 120 ? 3.541 -8.703 -2.517 1.00 92.38 120 HIS A C 1
ATOM 972 O O . HIS A 1 120 ? 2.778 -8.338 -1.628 1.00 92.38 120 HIS A O 1
ATOM 978 N N . SER A 1 121 ? 4.449 -9.664 -2.318 1.00 91.31 121 SER A N 1
ATOM 979 C CA . SER A 1 121 ? 4.580 -10.404 -1.055 1.00 91.31 121 SER A CA 1
ATOM 980 C C . SER A 1 121 ? 4.848 -9.483 0.141 1.00 91.31 121 SER A C 1
ATOM 982 O O . SER A 1 121 ? 4.295 -9.675 1.227 1.00 91.31 121 SER A O 1
ATOM 984 N N . GLN A 1 122 ? 5.642 -8.424 -0.039 1.00 87.25 122 GLN A N 1
ATOM 985 C CA . GLN A 1 122 ? 5.856 -7.431 1.010 1.00 87.25 122 GLN A CA 1
ATOM 986 C C . GLN A 1 122 ? 4.554 -6.713 1.415 1.00 87.25 122 GLN A C 1
ATOM 988 O O . GLN A 1 122 ? 4.351 -6.450 2.603 1.00 87.25 122 GLN A O 1
ATOM 993 N N . TRP A 1 123 ? 3.686 -6.368 0.465 1.00 84.56 123 TRP A N 1
ATOM 994 C CA . TRP A 1 123 ? 2.407 -5.715 0.762 1.00 84.56 123 TRP A CA 1
ATOM 995 C C . TRP A 1 123 ? 1.378 -6.695 1.323 1.00 84.56 123 TRP A C 1
ATOM 997 O O . TRP A 1 123 ? 0.713 -6.383 2.310 1.00 84.56 123 TRP A O 1
ATOM 1007 N N . ASP A 1 124 ? 1.306 -7.898 0.761 1.00 87.50 124 ASP A N 1
ATOM 1008 C CA . ASP A 1 124 ? 0.373 -8.945 1.182 1.00 87.50 124 ASP A CA 1
ATOM 1009 C C . ASP A 1 124 ? 0.718 -9.556 2.544 1.00 87.50 124 ASP A C 1
ATOM 1011 O O . ASP A 1 124 ? -0.167 -10.060 3.230 1.00 87.50 124 ASP A O 1
ATOM 1015 N N . SER A 1 125 ? 1.980 -9.481 2.973 1.00 83.75 125 SER A N 1
ATOM 1016 C CA . SER A 1 125 ? 2.402 -9.871 4.326 1.00 83.75 125 SER A CA 1
ATOM 1017 C C . SER A 1 125 ? 2.135 -8.798 5.384 1.00 83.75 125 SER A C 1
ATOM 1019 O O . SER A 1 125 ? 2.381 -9.026 6.574 1.00 83.75 125 SER A O 1
ATOM 1021 N N . ASP A 1 126 ? 1.635 -7.620 4.993 1.00 83.31 126 ASP A N 1
ATOM 1022 C CA . ASP A 1 126 ? 1.204 -6.629 5.965 1.00 83.31 126 ASP A CA 1
ATOM 1023 C C . ASP A 1 126 ? -0.020 -7.123 6.743 1.00 83.31 126 ASP A C 1
ATOM 1025 O O . ASP A 1 126 ? -1.014 -7.570 6.174 1.00 83.31 126 ASP A O 1
ATOM 1029 N N . ARG A 1 127 ? 0.036 -6.999 8.073 1.00 84.50 127 ARG A N 1
ATOM 1030 C CA . ARG A 1 127 ? -1.027 -7.489 8.956 1.00 84.50 127 ARG A CA 1
ATOM 1031 C C . ARG A 1 127 ? -2.386 -6.861 8.636 1.00 84.50 127 ARG A C 1
ATOM 1033 O O . ARG A 1 127 ? -3.381 -7.581 8.679 1.00 84.50 127 ARG A O 1
ATOM 1040 N N . GLY A 1 128 ? -2.439 -5.562 8.341 1.00 84.06 128 GLY A N 1
ATOM 1041 C CA . GLY A 1 128 ? -3.697 -4.894 8.013 1.00 84.06 128 GLY A CA 1
ATOM 1042 C C . GLY A 1 128 ? -4.247 -5.398 6.686 1.00 84.06 128 GLY A C 1
ATOM 1043 O O . GLY A 1 128 ? -5.423 -5.746 6.611 1.00 84.06 128 GLY A O 1
ATOM 1044 N N . THR A 1 129 ? -3.386 -5.542 5.674 1.00 85.88 129 THR A N 1
ATOM 1045 C CA . THR A 1 129 ? -3.753 -6.135 4.380 1.00 85.88 129 THR A CA 1
ATOM 1046 C C . THR A 1 129 ? -4.309 -7.549 4.547 1.00 85.88 129 THR A C 1
ATOM 1048 O O . THR A 1 129 ? -5.390 -7.845 4.041 1.00 85.88 129 THR A O 1
ATOM 1051 N N . MET A 1 130 ? -3.627 -8.414 5.308 1.00 88.12 130 MET A N 1
ATOM 1052 C CA . MET A 1 130 ? -4.087 -9.781 5.585 1.00 88.12 130 MET A CA 1
ATOM 1053 C C . MET A 1 130 ? -5.446 -9.799 6.292 1.00 88.12 130 MET A C 1
ATOM 1055 O O . MET A 1 130 ? -6.312 -10.595 5.931 1.00 88.12 130 MET A O 1
ATOM 1059 N N . ARG A 1 131 ? -5.652 -8.925 7.288 1.00 90.44 131 ARG A N 1
ATOM 1060 C CA . ARG A 1 131 ? -6.938 -8.812 7.995 1.00 90.44 131 ARG A CA 1
ATOM 1061 C C . ARG A 1 131 ? -8.052 -8.359 7.060 1.00 90.44 131 ARG A C 1
ATOM 1063 O O . ARG A 1 131 ? -9.093 -9.004 7.019 1.00 90.44 131 ARG A O 1
ATOM 1070 N N . MET A 1 132 ? -7.823 -7.302 6.282 1.00 90.44 132 MET A N 1
ATOM 1071 C CA . MET A 1 132 ? -8.802 -6.789 5.323 1.00 90.44 132 MET A CA 1
ATOM 1072 C C . MET A 1 132 ? -9.175 -7.855 4.288 1.00 90.44 132 MET A C 1
ATOM 1074 O O . MET A 1 132 ? -10.358 -8.145 4.122 1.00 90.44 132 MET A O 1
ATOM 1078 N N . ARG A 1 133 ? -8.180 -8.502 3.663 1.00 88.62 133 ARG A N 1
ATOM 1079 C CA . ARG A 1 133 ? -8.406 -9.557 2.659 1.00 88.62 133 ARG A CA 1
ATOM 1080 C C . ARG A 1 133 ? -9.064 -10.809 3.242 1.00 88.62 133 ARG A C 1
ATOM 1082 O O . ARG A 1 133 ? -9.728 -11.537 2.513 1.00 88.62 133 ARG A O 1
ATOM 1089 N N . GLY A 1 134 ? -8.869 -11.078 4.534 1.00 89.88 134 GLY A N 1
ATOM 1090 C CA . GLY A 1 134 ? -9.548 -12.162 5.245 1.00 89.88 134 GLY A CA 1
ATOM 1091 C C . GLY A 1 134 ? -10.997 -11.840 5.622 1.00 89.88 134 GLY A C 1
ATOM 1092 O O . GLY A 1 134 ? -11.790 -12.762 5.794 1.00 89.88 134 GLY A O 1
ATOM 1093 N N . ALA A 1 135 ? -11.341 -10.556 5.749 1.00 91.38 135 ALA A N 1
ATOM 1094 C CA . ALA A 1 135 ? -12.661 -10.101 6.176 1.00 91.38 135 ALA A CA 1
ATOM 1095 C C . ALA A 1 135 ? -13.606 -9.781 5.007 1.00 91.38 135 ALA A C 1
ATOM 1097 O O . ALA A 1 135 ? -14.806 -10.020 5.123 1.00 91.38 135 ALA A O 1
ATOM 1098 N N . LEU A 1 136 ? -13.091 -9.247 3.893 1.00 91.50 136 LEU A N 1
ATOM 1099 C CA . LEU A 1 136 ? -13.896 -8.795 2.754 1.00 91.50 136 LEU A CA 1
ATOM 1100 C C . LEU A 1 136 ? -13.335 -9.267 1.409 1.00 91.50 136 LEU A C 1
ATOM 1102 O O . LEU A 1 136 ? -12.116 -9.356 1.243 1.00 91.50 136 LEU A O 1
ATOM 1106 N N . PRO A 1 137 ? -14.204 -9.483 0.402 1.00 92.19 137 PRO A N 1
ATOM 1107 C CA . PRO A 1 137 ? -13.751 -9.615 -0.973 1.00 92.19 137 PRO A CA 1
ATOM 1108 C C . PRO A 1 137 ? -13.104 -8.304 -1.445 1.00 92.19 137 PRO A C 1
ATOM 1110 O O . PRO A 1 137 ? -13.667 -7.217 -1.285 1.00 92.19 137 PRO A O 1
ATOM 1113 N N . LEU A 1 138 ? -11.927 -8.428 -2.060 1.00 91.06 138 LEU A N 1
ATOM 1114 C CA . LEU A 1 138 ? -11.198 -7.326 -2.683 1.00 91.06 138 LEU A CA 1
ATOM 1115 C C . LEU A 1 138 ? -11.433 -7.341 -4.197 1.00 91.06 138 LEU A C 1
ATOM 1117 O O . LEU A 1 138 ? -11.080 -8.303 -4.878 1.00 91.06 138 LEU A O 1
ATOM 1121 N N . ILE A 1 139 ? -12.001 -6.259 -4.717 1.00 92.25 139 ILE A N 1
ATOM 1122 C CA . ILE A 1 139 ? -12.104 -5.967 -6.146 1.00 92.25 139 ILE A CA 1
ATOM 1123 C C . ILE A 1 139 ? -10.985 -4.980 -6.460 1.00 92.25 139 ILE A C 1
ATOM 1125 O O . ILE A 1 139 ? -10.998 -3.859 -5.961 1.00 92.25 139 ILE A O 1
ATOM 1129 N N . ALA A 1 140 ? -10.004 -5.392 -7.254 1.00 90.88 140 ALA A N 1
ATOM 1130 C CA . ALA A 1 140 ? -8.845 -4.565 -7.559 1.00 90.88 140 ALA A CA 1
ATOM 1131 C C . ALA A 1 140 ? -8.778 -4.237 -9.051 1.00 90.88 140 ALA A C 1
ATOM 1133 O O . ALA A 1 140 ? -9.070 -5.077 -9.905 1.00 90.88 140 ALA A O 1
ATOM 1134 N N . VAL A 1 141 ? -8.381 -3.002 -9.338 1.00 92.62 141 VAL A N 1
ATOM 1135 C CA . VAL A 1 141 ? -7.872 -2.568 -10.638 1.00 92.62 141 VAL A CA 1
ATOM 1136 C C . VAL A 1 141 ? -6.488 -1.960 -10.422 1.00 92.62 141 VAL A C 1
ATOM 1138 O O . VAL A 1 141 ? -6.203 -1.465 -9.331 1.00 92.62 141 VAL A O 1
ATOM 1141 N N . TRP A 1 142 ? -5.615 -2.064 -11.419 1.00 94.38 142 TRP A N 1
ATOM 1142 C CA . TRP A 1 142 ? -4.302 -1.418 -11.403 1.00 94.38 142 TRP A CA 1
ATOM 1143 C C . TRP A 1 142 ? -4.395 0.031 -11.893 1.00 94.38 142 TRP A C 1
ATOM 1145 O O . TRP A 1 142 ? -5.331 0.382 -12.619 1.00 94.38 142 TRP A O 1
ATOM 1155 N N . ASP A 1 143 ? -3.380 0.818 -11.560 1.00 95.12 143 ASP A N 1
ATOM 1156 C CA . ASP A 1 143 ? -3.000 2.051 -12.245 1.00 95.12 143 ASP A CA 1
ATOM 1157 C C . ASP A 1 143 ? -1.558 1.893 -12.773 1.00 95.12 143 ASP A C 1
ATOM 1159 O O . ASP A 1 143 ? -1.169 0.811 -13.235 1.00 95.12 143 ASP A O 1
ATOM 1163 N N . ASP A 1 144 ? -0.768 2.956 -12.791 1.00 91.94 144 ASP A N 1
ATOM 1164 C CA . ASP A 1 144 ? 0.562 2.977 -13.370 1.00 91.94 144 ASP A CA 1
ATOM 1165 C C . ASP A 1 144 ? 1.621 2.334 -12.471 1.00 91.94 144 ASP A C 1
ATOM 1167 O O . ASP A 1 144 ? 2.495 1.637 -12.995 1.00 91.94 144 ASP A O 1
ATOM 1171 N N . HIS A 1 145 ? 1.556 2.492 -11.147 1.00 94.00 145 HIS A N 1
ATOM 1172 C CA . HIS A 1 145 ? 2.599 2.008 -10.233 1.00 94.00 145 HIS A CA 1
ATOM 1173 C C . HIS A 1 145 ? 2.666 0.487 -10.055 1.00 94.00 145 HIS A C 1
ATOM 1175 O O . HIS A 1 145 ? 3.722 -0.033 -9.677 1.00 94.00 145 HIS A O 1
ATOM 1181 N N . GLU A 1 146 ? 1.630 -0.258 -10.447 1.00 95.00 146 GLU A N 1
ATOM 1182 C CA . GLU A 1 146 ? 1.744 -1.707 -10.653 1.00 95.00 146 GLU A CA 1
ATOM 1183 C C . GLU A 1 146 ? 2.784 -2.066 -11.724 1.00 95.00 146 GLU A C 1
ATOM 1185 O O . GLU A 1 146 ? 3.307 -3.180 -11.736 1.00 95.00 146 GLU A O 1
ATOM 1190 N N . PHE A 1 147 ? 3.112 -1.121 -12.605 1.00 92.88 147 PHE A N 1
ATOM 1191 C CA . PHE A 1 147 ? 4.134 -1.229 -13.634 1.00 92.88 147 PHE A CA 1
ATOM 1192 C C . PHE A 1 147 ? 5.330 -0.351 -13.269 1.00 92.88 147 PHE A C 1
ATOM 1194 O O . PHE A 1 147 ? 6.402 -0.865 -12.946 1.00 92.88 147 PHE A O 1
ATOM 1201 N N . THR A 1 148 ? 5.151 0.965 -13.378 1.00 88.69 148 THR A N 1
ATOM 1202 C CA . THR A 1 148 ? 6.078 2.037 -13.020 1.00 88.69 148 THR A CA 1
ATOM 1203 C C . THR A 1 148 ? 5.430 3.401 -13.294 1.00 88.69 148 THR A C 1
ATOM 1205 O O . THR A 1 148 ? 4.594 3.521 -14.186 1.00 88.69 148 THR A O 1
ATOM 1208 N N . ASN A 1 149 ? 5.850 4.431 -12.564 1.00 88.25 149 ASN A N 1
ATOM 1209 C CA . ASN A 1 149 ? 5.300 5.783 -12.589 1.00 88.25 149 ASN A CA 1
ATOM 1210 C C . ASN A 1 149 ? 5.026 6.327 -14.002 1.00 88.25 149 ASN A C 1
ATOM 1212 O O . ASN A 1 149 ? 5.903 6.336 -14.882 1.00 88.25 149 ASN A O 1
ATOM 1216 N N . ASN A 1 150 ? 3.824 6.863 -14.178 1.00 87.56 150 ASN A N 1
ATOM 1217 C CA . ASN A 1 150 ? 3.262 7.388 -15.413 1.00 87.56 150 ASN A CA 1
ATOM 1218 C C . ASN A 1 150 ? 3.364 6.404 -16.590 1.00 87.56 150 ASN A C 1
ATOM 1220 O O . ASN A 1 150 ? 3.687 6.796 -17.718 1.00 87.56 150 ASN A O 1
ATOM 1224 N N . ALA A 1 151 ? 3.132 5.116 -16.335 1.00 89.19 151 ALA A N 1
ATOM 1225 C CA . ALA A 1 151 ? 3.004 4.100 -17.366 1.00 89.19 151 ALA A CA 1
ATOM 1226 C C . ALA A 1 151 ? 1.823 4.379 -18.300 1.00 89.19 151 ALA A C 1
ATOM 1228 O O . ALA A 1 151 ? 0.714 4.730 -17.911 1.00 89.19 151 ALA A O 1
ATOM 1229 N N . PHE A 1 152 ? 2.068 4.163 -19.584 1.00 88.06 152 PHE A N 1
ATOM 1230 C CA . PHE A 1 152 ? 1.083 4.218 -20.647 1.00 88.06 152 PHE A CA 1
ATOM 1231 C C . PHE A 1 152 ? 1.344 3.080 -21.635 1.00 88.06 152 PHE A C 1
ATOM 1233 O O . PHE A 1 152 ? 2.281 2.292 -21.502 1.00 88.06 152 PHE A O 1
ATOM 1240 N N . ARG A 1 153 ? 0.513 2.987 -22.678 1.00 86.50 153 ARG A N 1
ATOM 1241 C CA . ARG A 1 153 ? 0.487 1.852 -23.620 1.00 86.50 153 ARG A CA 1
ATOM 1242 C C . ARG A 1 153 ? 1.867 1.392 -24.117 1.00 86.50 153 ARG A C 1
ATOM 1244 O O . ARG A 1 153 ? 2.051 0.204 -24.375 1.00 86.50 153 ARG A O 1
ATOM 1251 N N . THR A 1 154 ? 2.814 2.306 -24.314 1.00 84.94 154 THR A N 1
ATOM 1252 C CA . THR A 1 154 ? 4.100 2.007 -24.961 1.00 84.94 154 THR A CA 1
ATOM 1253 C C . THR A 1 154 ? 5.325 2.445 -24.163 1.00 84.94 154 THR A C 1
ATOM 1255 O O . THR A 1 154 ? 6.419 2.411 -24.718 1.00 84.94 154 THR A O 1
ATOM 1258 N N . GLY A 1 155 ? 5.175 2.848 -22.903 1.00 84.31 155 GLY A N 1
ATOM 1259 C CA . GLY A 1 155 ? 6.305 3.255 -22.071 1.00 84.31 155 GLY A CA 1
ATOM 1260 C C . GLY A 1 155 ? 5.857 3.817 -20.731 1.00 84.31 155 GLY A C 1
ATOM 1261 O O . GLY A 1 155 ? 4.704 3.652 -20.350 1.00 84.31 155 GLY A O 1
ATOM 1262 N N . ALA A 1 156 ? 6.767 4.496 -20.038 1.00 83.25 156 ALA A N 1
ATOM 1263 C CA . ALA A 1 156 ? 6.499 5.145 -18.758 1.00 83.25 156 ALA A CA 1
ATOM 1264 C C . ALA A 1 156 ? 7.526 6.250 -18.464 1.00 83.25 156 ALA A C 1
ATOM 1266 O O . ALA A 1 156 ? 8.564 6.305 -19.130 1.00 83.25 156 ALA A O 1
ATOM 1267 N N . GLN A 1 157 ? 7.288 7.115 -17.472 1.00 75.88 157 GLN A N 1
ATOM 1268 C CA . GLN A 1 157 ? 8.217 8.212 -17.150 1.00 75.88 157 GLN A CA 1
ATOM 1269 C C . GLN A 1 157 ? 9.565 7.695 -16.637 1.00 75.88 157 GLN A C 1
ATOM 1271 O O . GLN A 1 157 ? 10.606 8.100 -17.152 1.00 75.88 157 GLN A O 1
ATOM 1276 N N . ASN A 1 158 ? 9.559 6.762 -15.681 1.00 64.19 158 ASN A N 1
ATOM 1277 C CA . ASN A 1 158 ? 10.791 6.176 -15.130 1.00 64.19 158 ASN A CA 1
ATOM 1278 C C . ASN A 1 158 ? 11.492 5.210 -16.108 1.00 64.19 158 ASN A C 1
ATOM 1280 O O . ASN A 1 158 ? 12.543 4.667 -15.794 1.00 64.19 158 ASN A O 1
ATOM 1284 N N . TYR A 1 159 ? 10.946 5.038 -17.317 1.00 60.69 159 TYR A N 1
ATOM 1285 C CA . TYR A 1 159 ? 11.571 4.320 -18.431 1.00 60.69 159 TYR A CA 1
ATOM 1286 C C . TYR A 1 159 ? 12.132 5.266 -19.517 1.00 60.69 159 TYR A C 1
ATOM 1288 O O . TYR A 1 159 ? 13.024 4.874 -20.257 1.00 60.69 159 TYR A O 1
ATOM 1296 N N . ASN A 1 160 ? 11.639 6.511 -19.623 1.00 53.91 160 ASN A N 1
ATOM 1297 C CA . ASN A 1 160 ? 11.898 7.412 -20.762 1.00 53.91 160 ASN A CA 1
ATOM 1298 C C . ASN A 1 160 ? 12.721 8.675 -20.427 1.00 53.91 160 ASN A C 1
ATOM 1300 O O . ASN A 1 160 ? 12.827 9.566 -21.273 1.00 53.91 160 ASN A O 1
ATOM 1304 N N . ASN A 1 161 ? 13.300 8.802 -19.229 1.00 44.84 161 ASN A N 1
ATOM 1305 C CA . ASN A 1 161 ? 14.066 9.994 -18.829 1.00 44.84 161 ASN A CA 1
ATOM 1306 C C . ASN A 1 161 ? 15.475 10.061 -19.466 1.00 44.84 161 ASN A C 1
ATOM 1308 O O . ASN A 1 161 ? 16.487 10.057 -18.769 1.00 44.84 161 ASN A O 1
ATOM 1312 N N . GLY A 1 162 ? 15.519 10.206 -20.793 1.00 40.84 162 GLY A N 1
ATOM 1313 C CA . GLY A 1 162 ? 16.691 10.639 -21.556 1.00 40.84 162 GLY A CA 1
ATOM 1314 C C . GLY A 1 162 ? 17.510 9.499 -22.159 1.00 40.84 162 GLY A C 1
ATOM 1315 O O . GLY A 1 162 ? 18.366 8.928 -21.491 1.00 40.84 162 GLY A O 1
ATOM 1316 N N . ASP A 1 163 ? 17.263 9.225 -23.444 1.00 38.31 163 ASP A N 1
ATOM 1317 C CA . ASP A 1 163 ? 18.139 8.544 -24.418 1.00 38.31 163 ASP A CA 1
ATOM 1318 C C . ASP A 1 163 ? 18.764 7.188 -24.052 1.00 38.31 163 ASP A C 1
ATOM 1320 O O . ASP A 1 163 ? 19.559 6.651 -24.821 1.00 38.31 163 ASP A O 1
ATOM 1324 N N . ASN A 1 164 ? 18.362 6.578 -22.945 1.00 40.34 164 ASN A N 1
ATOM 1325 C CA . ASN A 1 164 ? 18.769 5.239 -22.565 1.00 40.34 164 ASN A CA 1
ATOM 1326 C C . ASN A 1 164 ? 17.507 4.472 -22.183 1.00 40.34 164 ASN A C 1
ATOM 1328 O O . ASN A 1 164 ? 16.879 4.780 -21.171 1.00 40.34 164 ASN A O 1
ATOM 1332 N N . GLU A 1 165 ? 17.139 3.463 -22.979 1.00 45.81 165 GLU A N 1
ATOM 1333 C CA . GLU A 1 165 ? 16.449 2.307 -22.404 1.00 45.81 165 GLU A CA 1
ATOM 1334 C C . GLU A 1 165 ? 17.226 1.946 -21.133 1.00 45.81 165 GLU A C 1
ATOM 1336 O O . GLU A 1 165 ? 18.453 1.838 -21.205 1.00 45.81 165 GLU A O 1
ATOM 1341 N N . ASP A 1 166 ? 16.573 1.804 -19.976 1.00 49.28 166 ASP A N 1
ATOM 1342 C CA . ASP A 1 166 ? 17.220 1.094 -18.873 1.00 49.28 166 ASP A CA 1
ATOM 1343 C C . ASP A 1 166 ? 17.707 -0.245 -19.465 1.00 49.28 166 ASP A C 1
ATOM 1345 O O . ASP A 1 166 ? 16.874 -1.046 -19.911 1.00 49.28 166 ASP A O 1
ATOM 1349 N N . PRO A 1 167 ? 19.031 -0.480 -19.572 1.00 52.03 167 PRO A N 1
ATOM 1350 C CA . PRO A 1 167 ? 19.577 -1.551 -20.403 1.00 52.03 167 PRO A CA 1
ATOM 1351 C C . PRO A 1 167 ? 19.226 -2.954 -19.885 1.00 52.03 167 PRO A C 1
ATOM 1353 O O . PRO A 1 167 ? 19.617 -3.952 -20.491 1.00 52.03 167 PRO A O 1
ATOM 1356 N N . ALA A 1 168 ? 18.509 -3.061 -18.763 1.00 60.12 168 ALA A N 1
ATOM 1357 C CA . ALA A 1 168 ? 18.160 -4.326 -18.145 1.00 60.12 168 ALA A CA 1
ATOM 1358 C C . ALA A 1 168 ? 16.982 -5.060 -18.814 1.00 60.12 168 ALA A C 1
ATOM 1360 O O . ALA A 1 168 ? 16.996 -6.296 -18.824 1.00 60.12 168 ALA A O 1
ATOM 1361 N N . LEU A 1 169 ? 15.950 -4.368 -19.333 1.00 73.81 169 LEU A N 1
ATOM 1362 C CA . LEU A 1 169 ? 14.744 -5.050 -19.831 1.00 73.81 169 LEU A CA 1
ATOM 1363 C C . LEU A 1 169 ? 13.849 -4.186 -20.752 1.00 73.81 169 LEU A C 1
ATOM 1365 O O . LEU A 1 169 ? 13.385 -3.131 -20.323 1.00 73.81 169 LEU A O 1
ATOM 1369 N N . PRO A 1 170 ? 13.473 -4.660 -21.958 1.00 86.56 170 PRO A N 1
ATOM 1370 C CA . PRO A 1 170 ? 12.522 -3.950 -22.818 1.00 86.56 170 PRO A CA 1
ATOM 1371 C C . PRO A 1 170 ? 11.165 -3.709 -22.137 1.00 86.56 170 PRO A C 1
ATOM 1373 O O . PRO A 1 170 ? 10.624 -4.628 -21.514 1.00 86.56 170 PRO A O 1
ATOM 1376 N N . TRP A 1 171 ? 10.550 -2.534 -22.348 1.00 86.50 171 TRP A N 1
ATOM 1377 C CA . TRP A 1 171 ? 9.247 -2.158 -21.757 1.00 86.50 171 TRP A CA 1
ATOM 1378 C C . TRP A 1 171 ? 8.189 -3.262 -21.849 1.00 86.50 171 TRP A C 1
ATOM 1380 O O . TRP A 1 171 ? 7.558 -3.608 -20.855 1.00 86.50 171 TRP A O 1
ATOM 1390 N N . LYS A 1 172 ? 8.018 -3.866 -23.033 1.00 89.69 172 LYS A N 1
ATOM 1391 C CA . LYS A 1 172 ? 7.028 -4.937 -23.245 1.00 89.69 172 LYS A CA 1
ATOM 1392 C C . LYS A 1 172 ? 7.220 -6.111 -22.285 1.00 89.69 172 LYS A C 1
ATOM 1394 O O . LYS A 1 172 ? 6.238 -6.716 -21.867 1.00 89.69 172 LYS A O 1
ATOM 1399 N N . LEU A 1 173 ? 8.468 -6.439 -21.960 1.00 90.88 173 LEU A N 1
ATOM 1400 C CA . LEU A 1 173 ? 8.797 -7.536 -21.061 1.00 90.88 173 LEU A CA 1
ATOM 1401 C C . LEU A 1 173 ? 8.636 -7.120 -19.592 1.00 90.88 173 LEU A C 1
ATOM 1403 O O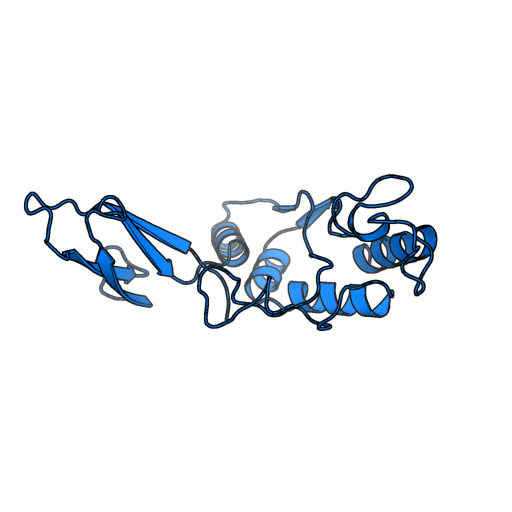 . LEU A 1 173 ? 8.094 -7.903 -18.818 1.00 90.88 173 LEU A O 1
ATOM 1407 N N . ARG A 1 174 ? 8.992 -5.881 -19.220 1.00 91.88 174 ARG A N 1
ATOM 1408 C CA . ARG A 1 174 ? 8.685 -5.328 -17.885 1.00 91.88 174 ARG A CA 1
ATOM 1409 C C . ARG A 1 174 ? 7.177 -5.305 -17.626 1.00 91.88 174 ARG A C 1
ATOM 1411 O O . ARG A 1 174 ? 6.725 -5.835 -16.618 1.00 91.88 174 ARG A O 1
ATOM 1418 N N . ALA A 1 175 ? 6.396 -4.782 -18.569 1.00 93.06 175 ALA A N 1
ATOM 1419 C CA . ALA A 1 175 ? 4.944 -4.733 -18.459 1.00 93.06 175 ALA A CA 1
ATOM 1420 C C . ALA A 1 175 ? 4.317 -6.133 -18.389 1.00 93.06 175 ALA A C 1
ATOM 1422 O O . ALA A 1 175 ? 3.409 -6.362 -17.597 1.00 93.06 175 ALA A O 1
ATOM 1423 N N . ALA A 1 176 ? 4.829 -7.099 -19.160 1.00 95.50 176 ALA A N 1
ATOM 1424 C CA . ALA A 1 176 ? 4.389 -8.489 -19.057 1.00 95.50 176 ALA A CA 1
ATOM 1425 C C . ALA A 1 176 ? 4.721 -9.116 -17.689 1.00 95.50 176 ALA A C 1
ATOM 1427 O O . ALA A 1 176 ? 3.907 -9.868 -17.157 1.00 95.50 176 ALA A O 1
ATOM 1428 N N . ASN A 1 177 ? 5.885 -8.803 -17.110 1.00 95.69 177 ASN A N 1
ATOM 1429 C CA . ASN A 1 177 ? 6.261 -9.253 -15.769 1.00 95.69 177 ASN A CA 1
ATOM 1430 C C . ASN A 1 177 ? 5.335 -8.667 -14.692 1.00 95.69 177 ASN A C 1
ATOM 1432 O O . ASN A 1 177 ? 4.860 -9.423 -13.848 1.00 95.69 177 ASN A O 1
ATOM 1436 N N . ALA A 1 178 ? 5.058 -7.362 -14.758 1.00 95.12 178 ALA A N 1
ATOM 1437 C CA . ALA A 1 178 ? 4.139 -6.659 -13.863 1.00 95.12 178 ALA A CA 1
ATOM 1438 C C . ALA A 1 178 ? 2.728 -7.267 -13.906 1.00 95.12 178 ALA A C 1
ATOM 1440 O O . ALA A 1 178 ? 2.217 -7.723 -12.887 1.00 95.12 178 ALA A O 1
ATOM 1441 N N . VAL A 1 179 ? 2.142 -7.382 -15.107 1.00 96.88 179 VAL A N 1
ATOM 1442 C CA . VAL A 1 179 ? 0.810 -7.985 -15.305 1.00 96.88 179 VAL A CA 1
ATOM 1443 C C . VAL A 1 179 ? 0.766 -9.407 -14.770 1.00 96.88 179 VAL A C 1
ATOM 1445 O O . VAL A 1 179 ? -0.199 -9.795 -14.119 1.00 96.88 179 VAL A O 1
ATOM 1448 N N . ARG A 1 180 ? 1.804 -10.202 -15.042 1.00 97.88 180 ARG A N 1
ATOM 1449 C CA . ARG A 1 180 ? 1.855 -11.576 -14.554 1.00 97.88 180 ARG A CA 1
ATOM 1450 C C . ARG A 1 180 ? 1.869 -11.627 -13.028 1.00 97.88 180 ARG A C 1
ATOM 1452 O O . ARG A 1 180 ? 1.111 -12.410 -12.479 1.00 97.88 180 ARG A O 1
ATOM 1459 N N . ALA A 1 181 ? 2.706 -10.828 -12.371 1.00 96.44 181 ALA A N 1
ATOM 1460 C CA . ALA A 1 181 ? 2.777 -10.801 -10.913 1.00 96.44 181 ALA A CA 1
ATOM 1461 C C . ALA A 1 181 ? 1.474 -10.298 -10.271 1.00 96.44 181 ALA A C 1
ATOM 1463 O O . ALA A 1 181 ? 1.091 -10.812 -9.232 1.00 96.44 181 ALA A O 1
ATOM 1464 N N . TYR A 1 182 ? 0.773 -9.351 -10.902 1.00 94.00 182 TYR A N 1
ATOM 1465 C CA . TYR A 1 182 ? -0.505 -8.829 -10.409 1.00 94.00 182 TYR A CA 1
ATOM 1466 C C . TYR A 1 182 ? -1.614 -9.895 -10.333 1.00 94.00 182 TYR A C 1
ATOM 1468 O O . TYR A 1 182 ? -2.491 -9.822 -9.476 1.00 94.00 182 TYR A O 1
ATOM 1476 N N . PHE A 1 183 ? -1.598 -10.871 -11.246 1.00 9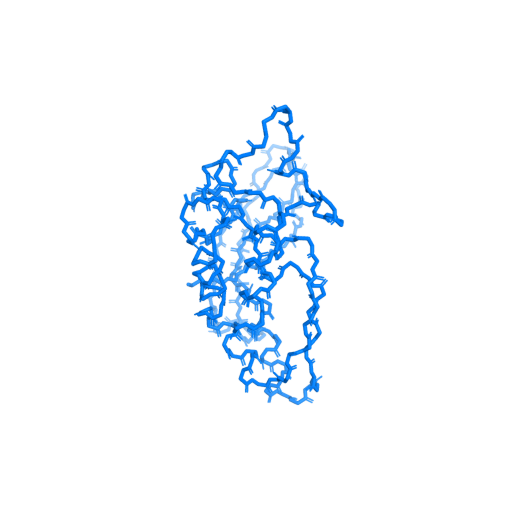3.69 183 PHE A N 1
ATOM 1477 C CA . PHE A 1 183 ? -2.584 -11.957 -11.298 1.00 93.69 183 PHE A CA 1
ATOM 1478 C C . PHE A 1 183 ? -2.168 -13.229 -10.539 1.00 93.69 183 PHE A C 1
ATOM 1480 O O . PHE A 1 183 ? -2.949 -14.184 -10.514 1.00 93.69 183 PHE A O 1
ATOM 1487 N N . GLU A 1 184 ? -0.954 -13.277 -9.985 1.00 92.50 184 GLU A N 1
ATOM 1488 C CA . GLU A 1 184 ? -0.455 -14.387 -9.154 1.00 92.50 184 GLU A CA 1
ATOM 1489 C C . GLU A 1 184 ? -0.865 -14.212 -7.685 1.00 92.50 184 GLU A C 1
ATOM 1491 O O . GLU A 1 184 ? -1.249 -15.239 -7.078 1.00 92.50 184 GLU A O 1
#

Radius of gyration: 20.91 Å; chains: 1; bounding box: 40×51×56 Å

Secondary structure (DSSP, 8-state):
----EEEEEE---SSTTPPEEEEEEEESSTTSSSEEEEEEEEE-GGGTTEEEEEE---HHHHHHHHHHTT--S-EEEES-SS------TTT--TT-TTS-S---SSSS---SHHHHHHHHHHHHTSHHHHHHHHHS-EEEE--STTTSTT-BTTB-HHHHSSS---TT--HHHHHHHHHHHHT-

Organism: Haematococcus lacustris (NCBI:txid44745)